Protein AF-A0A7S3BHD5-F1 (afdb_monomer_lite)

Structure (mmCIF, N/CA/C/O backbone):
data_AF-A0A7S3BHD5-F1
#
_entry.id   AF-A0A7S3BHD5-F1
#
loop_
_atom_site.group_PDB
_atom_site.id
_atom_site.type_symbol
_atom_site.label_atom_id
_atom_site.label_alt_id
_atom_site.label_comp_id
_atom_site.label_asym_id
_atom_site.label_entity_id
_atom_site.label_seq_id
_atom_site.pdbx_PDB_ins_code
_atom_site.Cartn_x
_atom_site.Cartn_y
_atom_site.Cartn_z
_atom_site.occupancy
_atom_site.B_iso_or_equiv
_atom_site.auth_seq_id
_atom_site.auth_comp_id
_atom_site.auth_asym_id
_atom_site.auth_atom_id
_atom_site.pdbx_PDB_model_num
ATOM 1 N N . ARG A 1 1 ? -18.857 24.790 -6.710 1.00 79.12 1 ARG A N 1
ATOM 2 C CA . ARG A 1 1 ? -18.154 23.684 -7.417 1.00 79.12 1 ARG A CA 1
ATOM 3 C C . ARG A 1 1 ? -16.710 23.656 -6.916 1.00 79.12 1 ARG A C 1
ATOM 5 O O . ARG A 1 1 ? -16.113 24.720 -6.901 1.00 79.12 1 ARG A O 1
ATOM 12 N N . ARG A 1 2 ? -16.168 22.514 -6.456 1.00 93.00 2 ARG A N 1
ATOM 13 C CA . ARG A 1 2 ? -14.829 22.477 -5.817 1.00 93.00 2 ARG A CA 1
ATOM 14 C C . ARG A 1 2 ? -13.675 22.714 -6.802 1.00 93.00 2 ARG A C 1
ATOM 16 O O . ARG A 1 2 ? -12.710 23.367 -6.435 1.00 93.00 2 ARG A O 1
ATOM 23 N N . THR A 1 3 ? -13.780 22.216 -8.036 1.00 95.19 3 THR A N 1
ATOM 24 C CA . THR A 1 3 ? -12.785 22.429 -9.103 1.00 95.19 3 THR A CA 1
ATOM 25 C C . THR A 1 3 ? -13.460 22.759 -10.437 1.00 95.19 3 THR A C 1
ATOM 27 O O . THR A 1 3 ? -14.582 22.323 -10.710 1.00 95.19 3 THR A O 1
ATOM 30 N N . SER A 1 4 ? -12.790 23.551 -11.279 1.00 93.44 4 SER A N 1
ATOM 31 C CA . SER A 1 4 ? -13.289 23.989 -12.595 1.00 93.44 4 SER A CA 1
ATOM 32 C C . SER A 1 4 ? -13.300 22.867 -13.640 1.00 93.44 4 SER A C 1
ATOM 34 O O . SER A 1 4 ? -14.175 22.831 -14.503 1.00 93.44 4 SER A O 1
ATOM 36 N N . ASN A 1 5 ? -12.384 21.905 -13.521 1.00 93.31 5 ASN A N 1
ATOM 37 C CA . ASN A 1 5 ? -12.268 20.740 -14.403 1.00 93.31 5 ASN A CA 1
ATOM 38 C C . ASN A 1 5 ? -13.113 19.533 -13.949 1.00 93.31 5 ASN A C 1
ATOM 40 O O . ASN A 1 5 ? -13.028 18.470 -14.556 1.00 93.31 5 ASN A O 1
ATOM 44 N N . GLY A 1 6 ? -13.883 19.663 -12.862 1.00 93.75 6 GLY A N 1
ATOM 45 C CA . GLY A 1 6 ? -14.679 18.568 -12.300 1.00 93.75 6 GLY A CA 1
ATOM 46 C C . GLY A 1 6 ? -13.859 17.429 -11.683 1.00 93.75 6 GLY A C 1
ATOM 47 O O . GLY A 1 6 ? -14.439 16.435 -11.256 1.00 93.75 6 GLY A O 1
ATOM 48 N N . LYS A 1 7 ? -12.528 17.556 -11.599 1.00 91.81 7 LYS A N 1
ATOM 49 C CA . LYS A 1 7 ? -11.665 16.563 -10.954 1.00 91.81 7 LYS A CA 1
ATOM 50 C C . LYS A 1 7 ? -11.615 16.855 -9.459 1.00 91.81 7 LYS A C 1
ATOM 52 O O . LYS A 1 7 ? -11.057 17.870 -9.049 1.00 91.81 7 LYS A O 1
ATOM 57 N N . GLY A 1 8 ? -12.250 16.003 -8.661 1.00 95.00 8 GLY A N 1
ATOM 58 C CA . GLY A 1 8 ? -12.160 16.037 -7.203 1.00 95.00 8 GLY A CA 1
ATOM 59 C C . GLY A 1 8 ? -10.895 15.330 -6.712 1.00 95.00 8 GLY A C 1
ATOM 60 O O . GLY A 1 8 ? -9.778 15.689 -7.076 1.00 95.00 8 GLY A O 1
ATOM 61 N N . VAL A 1 9 ? -11.082 14.295 -5.898 1.00 95.31 9 VAL A N 1
ATOM 62 C CA . VAL A 1 9 ? -10.004 13.413 -5.437 1.00 95.31 9 VAL A CA 1
ATOM 63 C C . VAL A 1 9 ? -9.537 12.539 -6.604 1.00 95.31 9 VAL A C 1
ATOM 65 O O . VAL A 1 9 ? -10.324 11.769 -7.151 1.00 95.31 9 VAL A O 1
ATOM 68 N N . THR A 1 10 ? -8.270 12.668 -7.002 1.00 94.62 10 THR A N 1
ATOM 69 C CA . THR A 1 10 ? -7.704 11.964 -8.174 1.00 94.62 10 THR A CA 1
ATOM 70 C C . THR A 1 10 ? -6.639 10.931 -7.826 1.00 94.62 10 THR A C 1
ATOM 72 O O . THR A 1 10 ? -6.273 10.136 -8.684 1.00 94.62 10 THR A O 1
ATOM 75 N N . ILE A 1 11 ? -6.134 10.934 -6.592 1.00 95.06 11 ILE A N 1
ATOM 76 C CA . ILE A 1 11 ? -5.129 9.972 -6.139 1.00 95.06 11 ILE A CA 1
ATOM 77 C C . ILE A 1 11 ? -5.857 8.687 -5.712 1.00 95.06 11 ILE A C 1
ATOM 79 O O . ILE A 1 11 ? -6.710 8.770 -4.821 1.00 95.06 11 ILE A O 1
ATOM 83 N N . PRO A 1 12 ? -5.545 7.518 -6.304 1.00 96.88 12 PRO A N 1
ATOM 84 C CA . PRO A 1 12 ? -6.240 6.266 -6.009 1.00 96.88 12 PRO A CA 1
ATOM 85 C C . PRO A 1 12 ? -6.280 5.903 -4.525 1.00 96.88 12 PRO A C 1
ATOM 87 O O . PRO A 1 12 ? -7.338 5.539 -4.011 1.00 96.88 12 PRO A O 1
ATOM 90 N N . SER A 1 13 ? -5.174 6.072 -3.797 1.00 97.00 13 SER A N 1
ATOM 91 C CA . SER A 1 13 ? -5.177 5.836 -2.352 1.00 97.00 13 SER A CA 1
ATOM 92 C C . SER A 1 13 ? -6.129 6.761 -1.593 1.00 97.00 13 SER A C 1
ATOM 94 O O . SER A 1 13 ? -6.829 6.302 -0.702 1.00 97.00 13 SER A O 1
ATOM 96 N N . GLN A 1 14 ? -6.268 8.030 -1.979 1.00 96.56 14 GLN A N 1
ATOM 97 C CA . GLN A 1 14 ? -7.253 8.917 -1.343 1.00 96.56 14 GLN A CA 1
ATOM 98 C C . GLN A 1 14 ? -8.693 8.465 -1.632 1.00 96.56 14 GLN A C 1
ATOM 100 O O . GLN A 1 14 ? -9.540 8.487 -0.743 1.00 96.56 14 GLN A O 1
ATOM 105 N N . GLN A 1 15 ? -8.972 8.016 -2.861 1.00 97.06 15 GLN A N 1
ATOM 106 C CA . GLN A 1 15 ? -10.282 7.463 -3.226 1.00 97.06 15 GLN A CA 1
ATOM 107 C C . GLN A 1 15 ? -10.598 6.193 -2.425 1.00 97.06 15 GLN A C 1
ATOM 109 O O . GLN A 1 15 ? -11.724 6.029 -1.955 1.00 97.06 15 GLN A O 1
ATOM 114 N N . ARG A 1 16 ? -9.597 5.328 -2.209 1.00 97.38 16 ARG A N 1
ATOM 115 C CA . ARG A 1 16 ? -9.714 4.119 -1.383 1.00 97.38 16 ARG A CA 1
ATOM 116 C C . ARG A 1 16 ? -10.159 4.447 0.044 1.00 97.38 16 ARG A C 1
ATOM 118 O O . ARG A 1 16 ? -11.089 3.818 0.531 1.00 97.38 16 ARG A O 1
ATOM 125 N N . TYR A 1 17 ? -9.576 5.466 0.677 1.00 96.44 17 TYR A N 1
ATOM 126 C CA . TYR A 1 17 ? -9.952 5.871 2.041 1.00 96.44 17 TYR A CA 1
ATOM 127 C C . TYR A 1 17 ? -11.357 6.474 2.125 1.00 96.44 17 TYR A C 1
ATOM 129 O O . TYR A 1 17 ? -12.062 6.255 3.108 1.00 96.44 17 TYR A O 1
ATOM 137 N N . VAL A 1 18 ? -11.814 7.173 1.081 1.00 96.69 18 VAL A N 1
ATOM 138 C CA . VAL A 1 18 ? -13.230 7.569 0.985 1.00 96.69 18 VAL A CA 1
ATOM 139 C C . VAL A 1 18 ? -14.128 6.327 0.925 1.00 96.69 18 VAL A C 1
ATOM 141 O O . VAL A 1 18 ? -15.160 6.286 1.592 1.00 96.69 18 VAL A O 1
ATOM 144 N N . GLY A 1 19 ? -13.716 5.296 0.179 1.00 96.00 19 GLY A N 1
ATOM 145 C CA . GLY A 1 19 ? -14.392 3.997 0.143 1.00 96.00 19 GLY A CA 1
ATOM 146 C C . GLY A 1 19 ? -14.451 3.319 1.514 1.00 96.00 19 GLY A C 1
ATOM 147 O O . GLY A 1 19 ? -15.525 2.893 1.930 1.00 96.00 19 GLY A O 1
ATOM 148 N N . TYR A 1 20 ? -13.337 3.300 2.247 1.00 95.12 20 TYR A N 1
ATOM 149 C CA . TYR A 1 20 ? -13.264 2.780 3.616 1.00 95.12 20 TYR A CA 1
ATOM 150 C C . TYR A 1 20 ? -14.224 3.503 4.565 1.00 95.12 20 TYR A C 1
ATOM 152 O O . TYR A 1 20 ? -14.991 2.859 5.277 1.00 95.12 20 TYR A O 1
ATOM 160 N N . ALA A 1 21 ? -14.252 4.838 4.533 1.00 93.38 21 ALA A N 1
ATOM 161 C CA . ALA A 1 21 ? -15.180 5.620 5.346 1.00 93.38 21 ALA A CA 1
ATOM 162 C C . ALA A 1 21 ? -16.651 5.336 4.983 1.00 93.38 21 ALA A C 1
ATOM 164 O O . ALA A 1 21 ? -17.507 5.241 5.865 1.00 93.38 21 ALA A O 1
ATOM 165 N N . ALA A 1 22 ? -16.949 5.158 3.692 1.00 94.50 22 ALA A N 1
ATOM 166 C CA . ALA A 1 22 ? -18.287 4.807 3.226 1.00 94.50 22 ALA A CA 1
ATOM 167 C C . ALA A 1 22 ? -18.708 3.390 3.660 1.00 94.50 22 ALA A C 1
ATOM 169 O O . ALA A 1 22 ? -19.867 3.195 4.021 1.00 94.50 22 ALA A O 1
ATOM 170 N N . GLU A 1 23 ? -17.792 2.415 3.652 1.00 92.19 23 GLU A N 1
ATOM 171 C CA . GLU A 1 23 ? -18.034 1.060 4.171 1.00 92.19 23 GLU A CA 1
ATOM 172 C C . GLU A 1 23 ? -18.319 1.093 5.676 1.00 92.19 23 GLU A C 1
ATOM 174 O O . GLU A 1 23 ? -19.337 0.558 6.110 1.00 92.19 23 GLU A O 1
ATOM 179 N N . LEU A 1 24 ? -17.501 1.808 6.455 1.00 90.69 24 LEU A N 1
ATOM 180 C CA . LEU A 1 24 ? -17.720 1.975 7.897 1.00 90.69 24 LEU A CA 1
ATOM 181 C C . LEU A 1 24 ? -19.056 2.652 8.209 1.00 90.69 24 LEU A C 1
ATOM 183 O O . LEU A 1 24 ? -19.732 2.266 9.149 1.00 90.69 24 LEU A O 1
ATOM 187 N N . SER A 1 25 ? -19.483 3.614 7.392 1.00 91.19 25 SER A N 1
ATOM 188 C CA . SER A 1 25 ? -20.773 4.293 7.587 1.00 91.19 25 SER A CA 1
ATOM 189 C C . SER A 1 25 ? -21.983 3.379 7.349 1.00 91.19 25 SER A C 1
ATOM 191 O O . SER A 1 25 ? -23.084 3.689 7.798 1.00 91.19 25 SER A O 1
ATOM 193 N N . ARG A 1 26 ? -21.809 2.271 6.615 1.00 92.38 26 ARG A N 1
ATOM 194 C CA . ARG A 1 26 ? -22.879 1.295 6.338 1.00 92.38 26 ARG A CA 1
ATOM 195 C C . ARG A 1 26 ? -22.988 0.224 7.412 1.00 92.38 26 ARG A C 1
ATOM 197 O O . ARG A 1 26 ? -24.055 -0.360 7.579 1.00 92.38 26 ARG A O 1
ATOM 204 N N . VAL A 1 27 ? -21.889 -0.063 8.095 1.00 89.81 27 VAL A N 1
ATOM 205 C CA . VAL A 1 27 ? -21.816 -1.112 9.102 1.00 89.81 27 VAL A CA 1
ATOM 206 C C . VAL A 1 27 ? -21.947 -0.441 10.467 1.00 89.81 27 VAL A C 1
ATOM 208 O O . VAL A 1 27 ? -21.060 0.286 10.885 1.00 89.81 27 VAL A O 1
ATOM 211 N N . ALA A 1 28 ? -23.033 -0.701 11.198 1.00 81.25 28 ALA A N 1
ATOM 212 C CA . ALA A 1 28 ? -23.246 -0.165 12.552 1.00 81.25 28 ALA A CA 1
ATOM 213 C C . ALA A 1 28 ? -22.318 -0.795 13.619 1.00 81.25 28 ALA A C 1
ATOM 215 O O . ALA A 1 28 ? -22.656 -0.847 14.800 1.00 81.25 28 ALA A O 1
ATOM 216 N N . VAL A 1 29 ? -21.169 -1.328 13.204 1.00 76.19 29 VAL A N 1
ATOM 217 C CA . VAL A 1 29 ? -20.192 -1.968 14.080 1.00 76.19 29 VAL A CA 1
ATOM 218 C C . VAL A 1 29 ? -19.134 -0.921 14.426 1.00 76.19 29 VAL A C 1
ATOM 220 O O . VAL A 1 29 ? -18.645 -0.237 13.524 1.00 76.19 29 VAL A O 1
ATOM 223 N N . PRO A 1 30 ? -18.766 -0.782 15.712 1.00 76.94 30 PRO A N 1
ATOM 224 C CA . PRO A 1 30 ? -17.659 0.069 16.122 1.00 76.94 30 PRO A CA 1
ATOM 225 C C . PRO A 1 30 ? -16.405 -0.221 15.296 1.00 76.94 30 PRO A C 1
ATOM 227 O O . PRO A 1 30 ? -16.162 -1.371 14.922 1.00 76.94 30 PRO A O 1
ATOM 230 N N . VAL A 1 31 ? -15.601 0.814 15.034 1.00 70.12 31 VAL A N 1
ATOM 231 C CA . VAL A 1 31 ? -14.312 0.666 14.345 1.00 70.12 31 VAL A CA 1
ATOM 232 C C . VAL A 1 31 ? -13.510 -0.418 15.059 1.00 70.12 31 VAL A C 1
ATOM 234 O O . VAL A 1 31 ? -13.133 -0.261 16.220 1.00 70.12 31 VAL A O 1
ATOM 237 N N . GLN A 1 32 ? -13.305 -1.545 14.378 1.00 73.62 32 GLN A N 1
ATOM 238 C CA . GLN A 1 32 ? -12.550 -2.656 14.935 1.00 73.62 32 GLN A CA 1
ATOM 239 C C . GLN A 1 32 ? -11.090 -2.241 15.096 1.00 73.62 32 GLN A C 1
ATOM 241 O O . GLN A 1 32 ? -10.539 -1.535 14.247 1.00 73.62 32 GLN A O 1
ATOM 246 N N . ILE A 1 33 ? -10.469 -2.704 16.183 1.00 84.94 33 ILE A N 1
ATOM 247 C CA . ILE A 1 33 ? -9.021 -2.603 16.365 1.00 84.94 33 ILE A CA 1
ATOM 248 C C . ILE A 1 33 ? -8.373 -3.214 15.112 1.00 84.94 33 ILE A C 1
ATOM 250 O O . ILE A 1 33 ? -8.715 -4.349 14.763 1.00 84.94 33 ILE A O 1
ATOM 254 N N . PRO A 1 34 ? -7.493 -2.484 14.402 1.00 90.06 34 PRO A N 1
ATOM 255 C CA . PRO A 1 34 ? -6.916 -2.989 13.167 1.00 90.06 34 PRO A CA 1
ATOM 256 C C . PRO A 1 34 ? -6.159 -4.302 13.434 1.00 90.06 34 PRO A C 1
ATOM 258 O O . PRO A 1 34 ? -5.323 -4.347 14.343 1.00 90.06 34 PRO A O 1
ATOM 261 N N . PRO A 1 35 ? -6.440 -5.383 12.685 1.00 92.50 35 PRO A N 1
ATOM 262 C CA . PRO A 1 35 ? -5.793 -6.663 12.913 1.00 92.50 35 PRO A CA 1
ATOM 263 C C . PRO A 1 35 ? -4.295 -6.555 12.628 1.00 92.50 35 PRO A C 1
ATOM 265 O O . PRO A 1 35 ? -3.871 -5.890 11.683 1.00 92.50 35 PRO A O 1
ATOM 268 N N . MET A 1 36 ? -3.493 -7.243 13.436 1.00 94.25 36 MET A N 1
ATOM 269 C CA . MET A 1 36 ? -2.070 -7.414 13.165 1.00 94.25 36 MET A CA 1
ATOM 270 C C . MET A 1 36 ? -1.892 -8.491 12.092 1.00 94.25 36 MET A C 1
ATOM 272 O O . MET A 1 36 ? -2.360 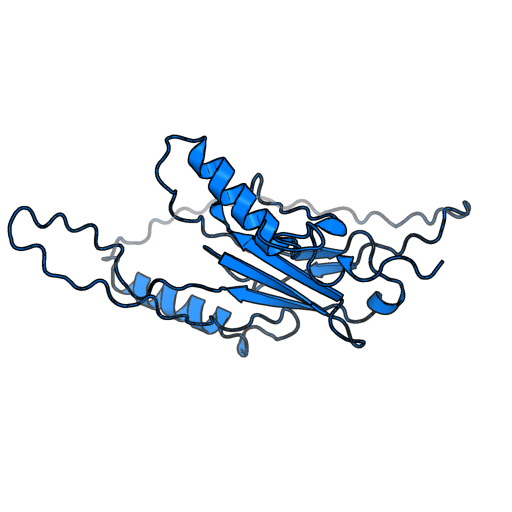-9.617 12.258 1.00 94.25 36 MET A O 1
ATOM 276 N N . LEU A 1 37 ? -1.232 -8.147 10.988 1.00 95.00 37 LEU A N 1
ATOM 277 C CA . LEU A 1 37 ? -1.017 -9.036 9.847 1.00 95.00 37 LEU A CA 1
ATOM 278 C C . LEU A 1 37 ? 0.478 -9.270 9.625 1.00 95.00 37 LEU A C 1
ATOM 280 O O . LEU A 1 37 ? 1.284 -8.363 9.805 1.00 95.00 37 LEU A O 1
ATOM 284 N N . LEU A 1 38 ? 0.846 -10.471 9.181 1.00 94.94 38 LEU A N 1
ATOM 285 C CA . LEU A 1 38 ? 2.206 -10.783 8.742 1.00 94.94 38 LEU A CA 1
ATOM 286 C C . LEU A 1 38 ? 2.304 -10.594 7.223 1.00 94.94 38 LEU A C 1
ATOM 288 O O . LEU A 1 38 ? 1.711 -11.365 6.465 1.00 94.94 38 LEU A O 1
ATOM 292 N N . LEU A 1 39 ? 3.046 -9.586 6.757 1.00 95.50 39 LEU A N 1
ATOM 293 C CA . LEU A 1 39 ? 3.244 -9.381 5.321 1.00 95.50 39 LEU A CA 1
ATOM 294 C C . LEU A 1 39 ? 4.294 -10.365 4.801 1.00 95.50 39 LEU A C 1
ATOM 296 O O . LEU A 1 39 ? 5.476 -10.222 5.096 1.00 95.50 39 LEU A O 1
ATOM 300 N N . THR A 1 40 ? 3.879 -11.342 3.997 1.00 96.06 40 THR A N 1
ATOM 301 C CA . THR A 1 40 ? 4.763 -12.424 3.527 1.00 96.06 40 THR A CA 1
ATOM 302 C C . THR A 1 40 ? 5.380 -12.175 2.153 1.00 96.06 40 THR A C 1
ATOM 304 O O . THR A 1 40 ? 6.512 -12.596 1.908 1.00 96.06 40 THR A O 1
ATOM 307 N N . ARG A 1 41 ? 4.655 -11.507 1.246 1.00 96.12 41 ARG A N 1
ATOM 308 C CA . ARG A 1 41 ? 5.116 -11.231 -0.121 1.00 96.12 41 ARG A CA 1
ATOM 309 C C . ARG A 1 41 ? 4.353 -10.101 -0.805 1.00 96.12 41 ARG A C 1
ATOM 311 O O . ARG A 1 41 ? 3.205 -9.815 -0.467 1.00 96.12 41 ARG A O 1
ATOM 318 N N . VAL A 1 42 ? 4.967 -9.545 -1.847 1.00 96.38 42 VAL A N 1
ATOM 319 C CA . VAL A 1 42 ? 4.355 -8.627 -2.817 1.00 96.38 42 VAL A CA 1
ATOM 320 C C . VAL A 1 42 ? 4.564 -9.194 -4.221 1.00 96.38 42 VAL A C 1
ATOM 322 O O . VAL A 1 42 ? 5.675 -9.581 -4.571 1.00 96.38 42 VAL A O 1
ATOM 325 N N . VAL A 1 43 ? 3.504 -9.247 -5.032 1.00 96.12 43 VAL A N 1
ATOM 326 C CA . VAL A 1 43 ? 3.548 -9.831 -6.384 1.00 96.12 43 VAL A CA 1
ATOM 327 C C . VAL A 1 43 ? 3.111 -8.801 -7.421 1.00 96.12 43 VAL A C 1
ATOM 329 O O . VAL A 1 43 ? 1.988 -8.298 -7.370 1.00 96.12 43 VAL A O 1
ATOM 332 N N . LEU A 1 44 ? 3.974 -8.528 -8.400 1.00 94.81 44 LEU A N 1
ATOM 333 C CA . LEU A 1 44 ? 3.607 -7.820 -9.623 1.00 94.81 44 LEU A CA 1
ATOM 334 C C . LEU A 1 44 ? 3.165 -8.850 -10.662 1.00 94.81 44 LEU A C 1
ATOM 336 O O . LEU A 1 44 ? 3.996 -9.526 -11.258 1.00 94.81 44 LEU A O 1
ATOM 340 N N . VAL A 1 45 ? 1.853 -8.978 -10.879 1.00 94.88 45 VAL A N 1
ATOM 341 C CA . VAL A 1 45 ? 1.288 -9.977 -11.811 1.00 94.88 45 VAL A CA 1
ATOM 342 C C . VAL A 1 45 ? 1.744 -9.739 -13.253 1.00 94.88 45 VAL A C 1
ATOM 344 O O . VAL A 1 45 ? 2.007 -10.689 -13.978 1.00 94.88 45 VAL A O 1
ATOM 347 N N . SER A 1 46 ? 1.845 -8.473 -13.655 1.00 90.31 46 SER A N 1
ATOM 348 C CA . SER A 1 46 ? 2.418 -8.056 -14.932 1.00 90.31 46 SER A CA 1
ATOM 349 C C . SER A 1 46 ? 3.365 -6.899 -14.645 1.00 90.31 46 SER A C 1
ATOM 351 O O . SER A 1 46 ? 2.939 -5.760 -14.443 1.00 90.31 46 SER A O 1
ATOM 353 N N . ALA A 1 47 ? 4.648 -7.224 -14.509 1.00 87.00 47 ALA A N 1
ATOM 354 C CA . ALA A 1 47 ? 5.691 -6.231 -14.303 1.00 87.00 47 ALA A CA 1
ATOM 355 C C . ALA A 1 47 ? 6.071 -5.604 -15.653 1.00 87.00 47 ALA A C 1
ATOM 357 O O . ALA A 1 47 ? 6.096 -6.307 -16.658 1.00 87.00 47 ALA A O 1
ATOM 358 N N . PRO A 1 48 ? 6.383 -4.307 -15.739 1.00 84.75 48 PRO A N 1
ATOM 359 C CA . PRO A 1 48 ? 6.950 -3.783 -16.975 1.00 84.75 48 PRO A CA 1
ATOM 360 C C . PRO A 1 48 ? 8.271 -4.505 -17.294 1.00 84.75 48 PRO A C 1
ATOM 362 O O . PRO A 1 48 ? 8.977 -4.928 -16.383 1.00 84.75 48 PRO A O 1
ATOM 365 N N . GLU A 1 49 ? 8.622 -4.642 -18.574 1.00 85.00 49 GLU A N 1
ATOM 366 C CA . GLU A 1 49 ? 9.824 -5.379 -19.013 1.00 85.00 49 GLU A CA 1
ATOM 367 C C . GLU A 1 49 ? 11.096 -4.894 -18.302 1.00 85.00 49 GLU A C 1
ATOM 369 O O . GLU A 1 49 ? 11.934 -5.673 -17.858 1.00 85.00 49 GLU A O 1
ATOM 374 N N . TRP A 1 50 ? 11.187 -3.584 -18.080 1.00 84.25 50 TRP A N 1
ATOM 375 C CA . TRP A 1 50 ? 12.307 -2.959 -17.390 1.00 84.25 50 TRP A CA 1
ATOM 376 C C . TRP A 1 50 ? 12.374 -3.236 -15.880 1.00 84.25 50 TRP A C 1
ATOM 378 O O . TRP A 1 50 ? 13.376 -2.877 -15.262 1.00 84.25 50 TRP A O 1
ATOM 388 N N . ALA A 1 51 ? 11.338 -3.837 -15.292 1.00 84.44 51 ALA A N 1
ATOM 389 C CA . ALA A 1 51 ? 11.260 -4.228 -13.887 1.00 84.44 51 ALA A CA 1
ATOM 390 C C . ALA A 1 51 ? 11.605 -5.709 -13.653 1.00 84.44 51 ALA A C 1
ATOM 392 O O . ALA A 1 51 ? 11.536 -6.169 -12.516 1.00 84.44 51 ALA A O 1
ATOM 393 N N . ALA A 1 52 ? 11.988 -6.460 -14.691 1.00 74.56 52 ALA A N 1
ATOM 394 C CA . ALA A 1 52 ? 12.339 -7.874 -14.553 1.00 74.56 52 ALA A CA 1
ATOM 395 C C . ALA A 1 52 ? 13.519 -8.118 -13.589 1.00 74.56 52 ALA A C 1
ATOM 397 O O . ALA A 1 52 ? 13.593 -9.174 -12.966 1.00 74.56 52 ALA A O 1
ATOM 398 N N . GLU A 1 53 ? 14.410 -7.138 -13.411 1.00 80.06 53 GLU A N 1
ATOM 399 C CA . GLU A 1 53 ? 15.615 -7.289 -12.595 1.00 80.06 53 GLU A CA 1
ATOM 400 C C . GLU A 1 53 ? 15.598 -6.391 -11.353 1.00 80.06 53 GLU A C 1
ATOM 402 O O . GLU A 1 53 ? 15.420 -5.171 -11.423 1.00 80.06 53 GLU A O 1
ATOM 407 N N . GLY A 1 54 ? 15.821 -7.009 -10.188 1.00 85.62 54 GLY A N 1
ATOM 408 C CA . GLY A 1 54 ? 16.093 -6.292 -8.942 1.00 85.62 54 GLY A CA 1
ATOM 409 C C . GLY A 1 54 ? 14.918 -5.476 -8.404 1.00 85.62 54 GLY A C 1
ATOM 410 O O . GLY A 1 54 ? 15.138 -4.438 -7.773 1.00 85.62 54 GLY A O 1
ATOM 411 N N . CYS A 1 55 ? 13.680 -5.913 -8.663 1.00 91.31 55 CYS A N 1
ATOM 412 C CA . CYS A 1 55 ? 12.514 -5.348 -7.996 1.00 91.31 55 CYS A CA 1
ATOM 413 C C . CYS A 1 55 ? 12.613 -5.525 -6.493 1.00 91.31 55 CYS A C 1
ATOM 415 O O . CYS A 1 55 ? 13.044 -6.560 -5.986 1.00 91.31 55 CYS A O 1
ATOM 417 N N . PHE A 1 56 ? 12.196 -4.484 -5.794 1.00 92.44 56 PHE A N 1
ATOM 418 C CA . PHE A 1 56 ? 12.311 -4.416 -4.367 1.00 92.44 56 PHE A CA 1
ATOM 419 C C . PHE A 1 56 ? 11.176 -3.537 -3.817 1.00 92.44 56 PHE A C 1
ATOM 421 O O . PHE A 1 56 ? 10.844 -2.506 -4.399 1.00 92.44 56 PHE A O 1
ATOM 428 N N . PHE A 1 57 ? 10.543 -3.928 -2.712 1.00 91.94 57 PHE A N 1
ATOM 429 C CA . PHE A 1 57 ? 9.546 -3.107 -2.035 1.00 91.94 57 PHE A CA 1
ATOM 430 C C . PHE A 1 57 ? 9.996 -2.653 -0.649 1.00 91.94 57 PHE A C 1
ATOM 432 O O . PHE A 1 57 ? 10.820 -3.283 0.020 1.00 91.94 57 PHE A O 1
ATOM 439 N N . VAL A 1 58 ? 9.398 -1.541 -0.251 1.00 92.31 58 VAL A N 1
ATOM 440 C CA . VAL A 1 58 ? 9.560 -0.892 1.032 1.00 92.31 58 VAL A CA 1
ATOM 441 C C . VAL A 1 58 ? 8.199 -0.780 1.709 1.00 92.31 58 VAL A C 1
ATOM 443 O O . VAL A 1 58 ? 7.222 -0.406 1.053 1.00 92.31 58 VAL A O 1
ATOM 446 N N . VAL A 1 59 ? 8.141 -1.090 3.003 1.00 91.19 59 VAL A N 1
ATOM 447 C CA . VAL A 1 59 ? 6.936 -0.927 3.830 1.00 91.19 59 VAL A CA 1
ATOM 448 C C . VAL A 1 59 ? 7.165 0.187 4.836 1.00 91.19 59 VAL A C 1
ATOM 450 O O . VAL A 1 59 ? 8.163 0.187 5.557 1.00 91.19 59 VAL A O 1
ATOM 453 N N . GLU A 1 60 ? 6.222 1.120 4.870 1.00 90.31 60 GLU A N 1
ATOM 454 C CA . GLU A 1 60 ? 6.139 2.211 5.832 1.00 90.31 60 GLU A CA 1
ATOM 455 C C . GLU A 1 60 ? 4.799 2.068 6.561 1.00 90.31 60 GLU A C 1
ATOM 457 O O . GLU A 1 60 ? 3.738 2.191 5.947 1.00 90.31 60 GLU A O 1
ATOM 462 N N . GLU A 1 61 ? 4.833 1.779 7.859 1.00 85.38 61 GLU A N 1
ATOM 463 C CA . GLU A 1 61 ? 3.648 1.886 8.710 1.00 85.38 61 GLU A CA 1
ATOM 464 C C . GLU A 1 61 ? 3.526 3.334 9.177 1.00 85.38 61 GLU A C 1
ATOM 466 O O . GLU A 1 61 ? 4.486 3.951 9.654 1.00 85.38 61 GLU A O 1
ATOM 471 N N . VAL A 1 62 ? 2.343 3.898 8.970 1.00 77.19 62 VAL A N 1
ATOM 472 C CA . VAL A 1 62 ? 2.081 5.316 9.166 1.00 77.19 62 VAL A CA 1
ATOM 473 C C . VAL A 1 62 ? 0.908 5.428 10.114 1.00 77.19 62 VAL A C 1
ATOM 475 O O . VAL A 1 62 ? -0.205 5.663 9.675 1.00 77.19 62 VAL A O 1
ATOM 478 N N . HIS A 1 63 ? 1.179 5.191 11.394 1.00 66.50 63 HIS A N 1
ATOM 479 C CA . HIS A 1 63 ? 0.484 5.703 12.580 1.00 66.50 63 HIS A CA 1
ATOM 480 C C . HIS A 1 63 ? 0.809 4.771 13.746 1.00 66.50 63 HIS A C 1
ATOM 482 O O . HIS A 1 63 ? 0.286 3.663 13.828 1.00 66.50 63 HIS A O 1
ATOM 488 N N . ARG A 1 64 ? 1.563 5.263 14.728 1.00 54.31 64 ARG A N 1
ATOM 489 C CA . ARG A 1 64 ? 1.348 4.829 16.108 1.00 54.31 64 ARG A CA 1
ATOM 490 C C . ARG A 1 64 ? 0.506 5.903 16.768 1.00 54.31 64 ARG A C 1
ATOM 492 O O . ARG A 1 64 ? 0.908 7.060 16.826 1.00 54.31 64 ARG A O 1
ATOM 499 N N . ARG A 1 65 ? -0.654 5.523 17.300 1.00 54.25 65 ARG A N 1
ATOM 500 C CA . ARG A 1 65 ? -1.225 6.271 18.417 1.00 54.25 65 ARG A CA 1
ATOM 501 C C . ARG A 1 65 ? -0.211 6.108 19.548 1.00 54.25 65 ARG A C 1
ATOM 503 O O . ARG A 1 65 ? -0.122 5.021 20.116 1.00 54.25 65 ARG A O 1
ATOM 510 N N . ALA A 1 66 ? 0.609 7.129 19.791 1.00 48.78 66 ALA A N 1
ATOM 511 C CA . ALA A 1 66 ? 1.374 7.208 21.022 1.00 48.78 66 ALA A CA 1
ATOM 512 C C . ALA A 1 66 ? 0.339 7.267 22.150 1.00 48.78 66 ALA A C 1
ATOM 514 O O . ALA A 1 66 ? -0.342 8.268 22.327 1.00 48.78 66 ALA A O 1
ATOM 515 N N . GLU A 1 67 ? 0.147 6.116 22.787 1.00 49.53 67 GLU A N 1
ATOM 516 C CA . GLU A 1 67 ? -0.541 5.924 24.057 1.00 49.53 67 GLU A CA 1
ATOM 517 C C . GLU A 1 67 ? -2.033 6.286 24.117 1.00 49.53 67 GLU A C 1
ATOM 519 O O . GLU A 1 67 ? -2.467 7.432 24.035 1.00 49.53 67 GLU A O 1
ATOM 524 N N . SER A 1 68 ? -2.822 5.229 24.336 1.00 43.62 68 SER A N 1
ATOM 525 C CA . SER A 1 68 ? -3.948 5.115 25.281 1.00 43.62 68 SER A CA 1
ATOM 526 C C . SER A 1 68 ? -5.150 4.384 24.671 1.00 43.62 68 SER A C 1
ATOM 528 O O . SER A 1 68 ? -6.233 4.926 24.481 1.00 43.62 68 SER A O 1
ATOM 530 N N . TYR A 1 69 ? -4.995 3.069 24.484 1.00 48.19 69 TYR A N 1
ATOM 531 C CA . TYR A 1 69 ? -6.096 2.133 24.758 1.00 48.19 69 TYR A CA 1
ATOM 532 C C . TYR A 1 69 ? -6.269 1.936 26.277 1.00 48.19 69 TYR A C 1
ATOM 534 O O . TYR A 1 69 ? -6.647 0.862 26.736 1.00 48.19 69 TYR A O 1
ATOM 542 N N . ALA A 1 70 ? -6.003 2.973 27.077 1.00 47.59 70 ALA A N 1
ATOM 543 C CA . ALA A 1 70 ? -6.484 3.033 28.442 1.00 47.59 70 ALA A CA 1
ATOM 544 C C . ALA A 1 70 ? -8.001 3.245 28.362 1.00 47.59 70 ALA A C 1
ATOM 546 O O . ALA A 1 70 ? -8.512 4.352 28.510 1.00 47.59 70 ALA A O 1
ATOM 547 N N . LEU A 1 71 ? -8.728 2.163 28.079 1.00 49.62 71 LEU A N 1
ATOM 548 C CA . LEU A 1 71 ? -10.117 2.014 28.479 1.00 49.62 71 LEU A CA 1
ATOM 549 C C . LEU A 1 71 ? -10.123 1.938 30.009 1.00 49.62 71 LEU A C 1
ATOM 551 O O . LEU A 1 71 ? -10.275 0.872 30.592 1.00 49.62 71 LEU A O 1
ATOM 555 N N . GLN A 1 72 ? -9.878 3.064 30.667 1.00 48.44 72 GLN A N 1
ATOM 556 C CA . GLN A 1 72 ? -10.210 3.226 32.070 1.00 48.44 72 GLN A CA 1
ATOM 557 C C . GLN A 1 72 ? -11.476 4.080 32.087 1.00 48.44 72 GLN A C 1
ATOM 559 O O . GLN A 1 72 ? -11.400 5.274 31.792 1.00 48.44 72 GLN A O 1
ATOM 564 N N . PRO A 1 73 ? -12.655 3.490 32.350 1.00 49.69 73 PRO A N 1
ATOM 565 C CA . PRO A 1 73 ? -13.813 4.282 32.702 1.00 49.69 73 PRO A CA 1
ATOM 566 C C . PRO A 1 73 ? -13.500 4.914 34.058 1.00 49.69 73 PRO A C 1
ATOM 568 O O . PRO A 1 73 ? -13.637 4.275 35.097 1.00 49.69 73 PRO A O 1
ATOM 571 N N . THR A 1 74 ? -13.032 6.160 34.070 1.00 53.72 74 THR A N 1
ATOM 572 C CA . THR A 1 74 ? -13.108 6.966 35.285 1.00 53.72 74 THR A CA 1
ATOM 573 C C . THR A 1 74 ? -14.574 7.322 35.483 1.00 53.72 74 THR A C 1
ATOM 575 O O . THR A 1 74 ? -15.086 8.326 34.985 1.00 53.72 74 THR A O 1
ATOM 578 N N . GLU A 1 75 ? -15.283 6.435 36.182 1.00 64.88 75 GLU A N 1
ATOM 579 C CA . GLU A 1 75 ? -16.552 6.767 36.811 1.00 64.88 75 GLU A CA 1
ATOM 580 C C . GLU A 1 75 ? -16.291 7.887 37.822 1.00 64.88 75 GLU A C 1
ATOM 582 O O . GLU A 1 75 ? -15.864 7.664 38.950 1.00 64.88 75 GLU A O 1
ATOM 587 N N . GLY A 1 76 ? -16.507 9.121 37.375 1.00 70.88 76 GLY A N 1
ATOM 588 C CA . GLY A 1 76 ? -16.466 10.309 38.213 1.00 70.88 76 GLY A CA 1
ATOM 589 C C . GLY A 1 76 ? -15.211 11.156 38.025 1.00 70.88 76 GLY A C 1
ATOM 590 O O . GLY A 1 76 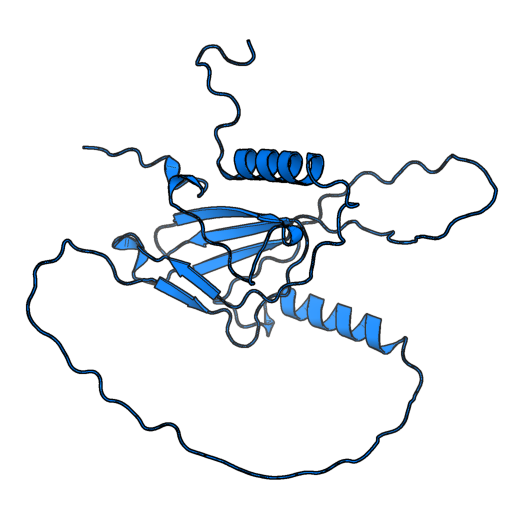? -14.115 10.784 38.427 1.00 70.88 76 GLY A O 1
ATOM 591 N N . GLY A 1 77 ? -15.407 12.367 37.502 1.00 63.81 77 GLY A N 1
ATOM 592 C CA . GLY A 1 77 ? -14.484 13.476 37.742 1.00 63.81 77 GLY A CA 1
ATOM 593 C C . GLY A 1 77 ? -13.884 14.109 36.492 1.00 63.81 77 GLY A C 1
ATOM 594 O O . GLY A 1 77 ? -12.877 13.654 35.975 1.00 63.81 77 GLY A O 1
ATOM 595 N N . GLN A 1 78 ? -14.487 15.233 36.096 1.00 55.97 78 GLN A N 1
ATOM 596 C CA . GLN A 1 78 ? -13.914 16.328 35.300 1.00 55.97 78 GLN A CA 1
ATOM 597 C C . GLN A 1 78 ? -13.386 16.008 33.887 1.00 55.97 78 GLN A C 1
ATOM 599 O O . GLN A 1 78 ? -12.232 15.658 33.654 1.00 55.97 78 GLN A O 1
ATOM 604 N N . ALA A 1 79 ? -14.242 16.309 32.907 1.00 51.56 79 ALA A N 1
ATOM 605 C CA . ALA A 1 79 ? -13.903 16.449 31.496 1.00 51.56 79 ALA A CA 1
ATOM 606 C C . ALA A 1 79 ? -12.964 17.654 31.270 1.00 51.56 79 ALA A C 1
ATOM 608 O O . ALA A 1 79 ? -13.419 18.777 31.066 1.00 51.56 79 ALA A O 1
ATOM 609 N N . GLY A 1 80 ? -11.650 17.429 31.339 1.00 57.59 80 GLY A N 1
ATOM 610 C CA . GLY A 1 80 ? -10.637 18.463 31.080 1.00 57.59 80 GLY A CA 1
ATOM 611 C C . GLY A 1 80 ? -9.365 17.971 30.384 1.00 57.59 80 GLY A C 1
ATOM 612 O O . GLY A 1 80 ? -8.420 18.740 30.232 1.00 57.59 80 GLY A O 1
ATOM 613 N N . GLY A 1 81 ? -9.310 16.706 29.957 1.00 60.56 81 GLY A N 1
ATOM 614 C CA . GLY A 1 81 ? -8.153 16.163 29.249 1.00 60.56 81 GLY A CA 1
ATOM 615 C C . GLY A 1 81 ? -8.095 16.670 27.811 1.00 60.56 81 GLY A C 1
ATOM 616 O O . GLY A 1 81 ? -8.838 16.192 26.956 1.00 60.56 81 GLY A O 1
ATOM 617 N N . SER A 1 82 ? -7.206 17.626 27.534 1.00 62.19 82 SER A N 1
ATOM 618 C CA . SER A 1 82 ? -6.803 17.961 26.166 1.00 62.19 82 SER A CA 1
ATOM 619 C C . SER A 1 82 ? -6.226 16.702 25.524 1.00 62.19 82 SER A C 1
ATOM 621 O O . SER A 1 82 ? -5.149 16.258 25.917 1.00 62.19 82 SER A O 1
ATOM 623 N N . ALA A 1 83 ? -6.941 16.109 24.564 1.00 59.34 83 ALA A N 1
ATOM 624 C CA . ALA A 1 83 ? -6.422 14.990 23.789 1.00 59.34 83 ALA A CA 1
ATOM 625 C C . ALA A 1 83 ? -5.072 15.405 23.191 1.00 59.34 83 ALA A C 1
ATOM 627 O O . ALA A 1 83 ? -4.987 16.441 22.525 1.00 59.34 83 ALA A O 1
ATOM 628 N N . ALA A 1 84 ? -4.018 14.641 23.484 1.00 58.78 84 ALA A N 1
ATOM 629 C CA . ALA A 1 84 ? -2.705 14.910 22.922 1.00 58.78 84 ALA A CA 1
ATOM 630 C C . ALA A 1 84 ? -2.826 14.982 21.386 1.00 58.78 84 ALA A C 1
ATOM 632 O O . ALA A 1 84 ? -3.552 14.172 20.794 1.00 58.78 84 ALA A O 1
ATOM 633 N N . PRO A 1 85 ? -2.183 15.965 20.731 1.00 59.09 85 PRO A N 1
ATOM 634 C CA . PRO A 1 85 ? -2.198 16.049 19.280 1.00 59.09 85 PRO A CA 1
ATOM 635 C C . PRO A 1 85 ? -1.654 14.747 18.691 1.00 59.09 85 PRO A C 1
ATOM 637 O O . PRO A 1 85 ? -0.684 14.186 19.195 1.00 59.09 85 PRO A O 1
ATOM 640 N N . LEU A 1 86 ? -2.298 14.264 17.627 1.00 51.69 86 LEU A N 1
ATOM 641 C CA . LEU A 1 86 ? -1.840 13.096 16.881 1.00 51.69 86 LEU A CA 1
ATOM 642 C C . LEU A 1 86 ? -0.432 13.382 16.348 1.00 51.69 86 LEU A C 1
ATOM 644 O O . LEU A 1 86 ? -0.266 14.166 15.410 1.00 51.69 86 LEU A O 1
ATOM 648 N N . GLU A 1 87 ? 0.579 12.778 16.964 1.00 53.84 87 GLU A N 1
ATOM 649 C CA . GLU A 1 87 ? 1.947 12.869 16.477 1.00 53.84 87 GLU A CA 1
ATOM 650 C C . GLU A 1 87 ? 2.155 11.830 15.374 1.00 53.84 87 GLU A C 1
ATOM 652 O O . GLU A 1 87 ? 1.984 10.625 15.568 1.00 53.84 87 GLU A O 1
ATOM 657 N N . TRP A 1 88 ? 2.521 12.307 14.187 1.00 53.47 88 TRP A N 1
ATOM 658 C CA . TRP A 1 88 ? 2.881 11.441 13.075 1.00 53.47 88 TRP A CA 1
ATOM 659 C C . TRP A 1 88 ? 4.265 10.852 13.326 1.00 53.47 88 TRP A C 1
ATOM 661 O O . TRP A 1 88 ? 5.275 11.508 13.083 1.00 53.47 88 TRP A O 1
ATOM 671 N N . GLN A 1 89 ? 4.314 9.603 13.779 1.00 51.84 89 GLN A N 1
ATOM 672 C CA . GLN A 1 89 ? 5.561 8.850 13.864 1.00 51.84 89 GLN A CA 1
ATOM 673 C C . GLN A 1 89 ? 5.675 7.905 12.667 1.00 51.84 89 GLN A C 1
ATOM 675 O O . GLN A 1 89 ? 4.827 7.036 12.456 1.00 51.84 89 GLN A O 1
ATOM 680 N N . SER A 1 90 ? 6.724 8.087 11.864 1.00 53.81 90 SER A N 1
ATOM 681 C CA . SER A 1 90 ? 7.092 7.137 10.816 1.00 53.81 90 SER A CA 1
ATOM 682 C C . SER A 1 90 ? 7.796 5.946 11.454 1.00 53.81 90 SER A C 1
ATOM 684 O O . SER A 1 90 ? 8.860 6.113 12.058 1.00 53.81 90 SER A O 1
ATOM 686 N N . LEU A 1 91 ? 7.224 4.753 11.311 1.00 60.53 91 LEU A N 1
ATOM 687 C CA . LEU A 1 91 ? 7.886 3.535 11.755 1.00 60.53 91 LEU A CA 1
ATOM 688 C C . LEU A 1 91 ? 9.057 3.173 10.836 1.00 60.53 91 LEU A C 1
ATOM 690 O O . LEU A 1 91 ? 9.186 3.703 9.725 1.00 60.53 91 LEU A O 1
ATOM 694 N N . PRO A 1 92 ? 9.950 2.290 11.303 1.00 64.88 92 PRO A N 1
ATOM 695 C CA . PRO A 1 92 ? 11.136 1.978 10.555 1.00 64.88 92 PRO A CA 1
ATOM 696 C C . PRO A 1 92 ? 10.810 1.305 9.231 1.00 64.88 92 PRO A C 1
ATOM 698 O O . PRO A 1 92 ? 10.023 0.367 9.142 1.00 64.88 92 PRO A O 1
ATOM 701 N N . VAL A 1 93 ? 11.481 1.803 8.206 1.00 78.00 93 VAL A N 1
ATOM 702 C CA . VAL A 1 93 ? 11.329 1.392 6.820 1.00 78.00 93 VAL A CA 1
ATOM 703 C C . VAL A 1 93 ? 11.835 -0.044 6.651 1.00 78.00 93 VAL A C 1
ATOM 705 O O . VAL A 1 93 ? 13.033 -0.305 6.800 1.00 78.00 93 VAL A O 1
ATOM 708 N N . TYR A 1 94 ? 10.942 -0.982 6.328 1.00 78.81 94 TYR A N 1
ATOM 709 C CA . TYR A 1 94 ? 11.334 -2.353 5.990 1.00 78.81 94 TYR A CA 1
ATOM 710 C C . TYR A 1 94 ? 11.775 -2.423 4.525 1.00 78.81 94 TYR A C 1
ATOM 712 O O . TYR A 1 94 ? 10.989 -2.095 3.642 1.00 78.81 94 TYR A O 1
ATOM 720 N N . ASP A 1 95 ? 13.008 -2.872 4.265 1.00 83.31 95 ASP A N 1
ATOM 721 C CA . ASP A 1 95 ? 13.533 -3.206 2.930 1.00 83.31 95 ASP A CA 1
ATOM 722 C C . ASP A 1 95 ? 13.806 -4.716 2.898 1.00 83.31 95 ASP A C 1
ATOM 724 O O . ASP A 1 95 ? 14.749 -5.177 3.538 1.00 83.31 95 ASP A O 1
ATOM 728 N N . HIS A 1 96 ? 12.998 -5.488 2.165 1.00 77.19 96 HIS A N 1
ATOM 729 C CA . HIS A 1 96 ? 13.113 -6.960 2.078 1.00 77.19 96 HIS A CA 1
ATOM 730 C C . HIS A 1 96 ? 14.465 -7.460 1.534 1.00 77.19 96 HIS A C 1
ATOM 732 O O . HIS A 1 96 ? 14.739 -8.654 1.622 1.00 77.19 96 HIS A O 1
ATOM 738 N N . ARG A 1 97 ? 15.326 -6.591 0.980 1.00 78.06 97 ARG A N 1
ATOM 739 C CA . ARG A 1 97 ? 16.697 -6.977 0.589 1.00 78.06 97 ARG A CA 1
ATOM 740 C C . ARG A 1 97 ? 17.680 -6.929 1.749 1.00 78.06 97 ARG A C 1
ATOM 742 O O . ARG A 1 97 ? 18.743 -7.542 1.675 1.00 78.06 97 ARG A O 1
ATOM 749 N N . LYS A 1 98 ? 17.387 -6.144 2.787 1.00 77.62 98 LYS A N 1
ATOM 750 C CA . LYS A 1 98 ? 18.298 -5.972 3.913 1.00 77.62 98 LYS A CA 1
ATOM 751 C C . LYS A 1 98 ? 18.123 -7.138 4.887 1.00 77.62 98 LYS A C 1
ATOM 753 O O . LYS A 1 98 ? 16.998 -7.412 5.304 1.00 77.62 98 LYS A O 1
ATOM 758 N N . PRO A 1 99 ? 19.213 -7.810 5.300 1.00 66.31 99 PRO A N 1
ATOM 759 C CA . PRO A 1 99 ? 19.126 -8.808 6.352 1.00 66.31 99 PRO A CA 1
ATOM 760 C C . PRO A 1 99 ? 18.610 -8.146 7.633 1.00 66.31 99 PRO A C 1
ATOM 762 O O . PRO A 1 99 ? 18.957 -7.000 7.953 1.00 66.31 99 PRO A O 1
ATOM 765 N N . ALA A 1 100 ? 17.774 -8.873 8.372 1.00 57.00 100 ALA A N 1
ATOM 766 C CA . ALA A 1 100 ? 17.007 -8.317 9.481 1.00 57.00 100 ALA A CA 1
ATOM 767 C C . ALA A 1 100 ? 17.845 -7.726 10.613 1.00 57.00 100 ALA A C 1
ATOM 769 O O . ALA A 1 100 ? 17.345 -6.867 11.330 1.00 57.00 100 ALA A O 1
ATOM 770 N N . SER A 1 101 ? 19.125 -8.093 10.727 1.00 51.16 101 SER A N 1
ATOM 771 C CA . SER A 1 101 ? 20.068 -7.466 11.662 1.00 51.16 101 SER A CA 1
ATOM 772 C C . SER A 1 101 ? 20.213 -5.950 11.469 1.00 51.16 101 SER A C 1
ATOM 774 O O . SER A 1 101 ? 20.657 -5.270 12.389 1.00 51.16 101 SER A O 1
ATOM 776 N N . SER A 1 102 ? 19.813 -5.418 10.310 1.00 53.44 102 SER A N 1
ATOM 777 C CA . SER A 1 102 ? 19.831 -3.984 9.988 1.00 53.44 102 SER A CA 1
ATOM 778 C C . SER A 1 102 ? 18.443 -3.345 9.850 1.00 53.44 102 SER A C 1
ATOM 780 O O . SER A 1 102 ? 18.346 -2.132 9.666 1.00 53.44 102 SER A O 1
ATOM 782 N N . SER A 1 103 ? 17.365 -4.137 9.917 1.00 54.66 103 SER A N 1
ATOM 783 C CA . SER A 1 103 ? 15.996 -3.632 9.778 1.00 54.66 103 SER A CA 1
ATOM 784 C C . SER A 1 103 ? 15.415 -3.335 11.154 1.00 54.66 103 SER A C 1
ATOM 786 O O . SER A 1 103 ? 15.429 -4.188 12.042 1.00 54.66 103 SER A O 1
ATOM 788 N N . ALA A 1 104 ? 14.859 -2.148 11.348 1.00 55.34 104 ALA A N 1
ATOM 789 C CA . ALA A 1 104 ? 14.306 -1.778 12.644 1.00 55.34 104 ALA A CA 1
ATOM 790 C C . ALA A 1 104 ? 12.962 -2.476 12.972 1.00 55.34 104 ALA A C 1
ATOM 792 O O . ALA A 1 104 ? 12.512 -2.441 14.112 1.00 55.34 104 ALA A O 1
ATOM 793 N N . SER A 1 105 ? 12.414 -3.281 12.050 1.00 49.91 105 SER A N 1
ATOM 794 C CA . SER A 1 105 ? 11.416 -4.321 12.357 1.00 49.91 105 SER A CA 1
ATOM 795 C C . SER A 1 105 ? 11.960 -5.406 13.303 1.00 49.91 105 SER A C 1
ATOM 797 O O . SER A 1 105 ? 11.233 -5.890 14.167 1.00 49.91 105 SER A O 1
ATOM 799 N N . ALA A 1 106 ? 13.249 -5.760 13.203 1.00 53.53 106 ALA A N 1
ATOM 800 C CA . ALA A 1 106 ? 13.890 -6.681 14.146 1.00 53.53 106 ALA A CA 1
ATOM 801 C C . ALA A 1 106 ? 14.119 -6.040 15.523 1.00 53.53 106 ALA A C 1
ATOM 803 O O . ALA A 1 106 ? 14.141 -6.750 16.525 1.00 53.53 106 ALA A O 1
ATOM 804 N N . GLN A 1 107 ? 14.267 -4.712 15.579 1.00 56.59 107 GLN A N 1
ATOM 805 C CA . GLN A 1 107 ? 14.313 -3.969 16.840 1.00 56.59 107 GLN A CA 1
ATOM 806 C C . GLN A 1 107 ? 12.924 -3.927 17.490 1.00 56.59 107 GLN A C 1
ATOM 808 O O . GLN A 1 107 ? 12.811 -4.263 18.660 1.00 56.59 107 GLN A O 1
ATOM 813 N N . LEU A 1 108 ? 11.860 -3.661 16.723 1.00 56.00 108 LEU A N 1
ATOM 814 C CA . LEU A 1 108 ? 10.478 -3.670 17.226 1.00 56.00 108 LEU A CA 1
ATOM 815 C C . LEU A 1 108 ? 10.021 -5.041 17.738 1.00 56.00 108 LEU A C 1
ATOM 817 O O . LEU A 1 108 ? 9.369 -5.108 18.774 1.00 56.00 108 LEU A O 1
ATOM 821 N N . LEU A 1 109 ? 10.382 -6.136 17.058 1.00 53.62 109 LEU A N 1
ATOM 822 C CA . LEU A 1 109 ? 10.104 -7.494 17.547 1.00 53.62 109 LEU A CA 1
ATOM 823 C C . LEU A 1 109 ? 10.838 -7.808 18.858 1.00 53.62 109 LEU A C 1
ATOM 825 O O . LEU A 1 109 ? 10.319 -8.578 19.662 1.00 53.62 109 LEU A O 1
ATOM 829 N N . ARG A 1 110 ? 12.025 -7.227 19.090 1.00 53.78 110 ARG A N 1
ATOM 830 C CA . ARG A 1 110 ? 12.706 -7.337 20.390 1.00 53.78 110 ARG A CA 1
ATOM 831 C C . ARG A 1 110 ? 11.969 -6.535 21.453 1.00 53.78 110 ARG A C 1
ATOM 833 O O . ARG A 1 110 ? 11.637 -7.114 22.476 1.00 53.78 110 ARG A O 1
ATOM 840 N N . THR A 1 111 ? 11.610 -5.284 21.168 1.00 53.97 111 THR A N 1
ATOM 841 C CA . THR A 1 111 ? 10.886 -4.426 22.118 1.00 53.97 111 THR A CA 1
ATOM 842 C C . THR A 1 111 ? 9.522 -5.009 22.498 1.00 53.97 111 THR A C 1
ATOM 844 O O . THR A 1 111 ? 9.216 -5.117 23.676 1.00 53.97 111 THR A O 1
ATOM 847 N N . ALA A 1 112 ? 8.738 -5.496 21.530 1.00 49.66 112 ALA A N 1
ATOM 848 C CA . ALA A 1 112 ? 7.444 -6.126 21.807 1.00 49.66 112 ALA A CA 1
ATOM 849 C C . ALA A 1 112 ? 7.575 -7.433 22.613 1.00 49.66 112 ALA A C 1
ATOM 851 O O . ALA A 1 112 ? 6.691 -7.776 23.395 1.00 49.66 112 ALA A O 1
ATOM 852 N N . ARG A 1 113 ? 8.678 -8.172 22.432 1.00 48.41 113 ARG A N 1
ATOM 853 C CA . ARG A 1 113 ? 8.959 -9.393 23.198 1.00 48.41 113 ARG A CA 1
ATOM 854 C C . ARG A 1 113 ? 9.436 -9.075 24.616 1.00 48.41 113 ARG A C 1
ATOM 856 O O . ARG A 1 113 ? 9.024 -9.766 25.541 1.00 48.41 113 ARG A O 1
ATOM 863 N N . GLU A 1 114 ? 10.253 -8.041 24.784 1.00 51.81 114 GLU A N 1
ATOM 864 C CA . GLU A 1 114 ? 10.730 -7.557 26.086 1.00 51.81 114 GLU A CA 1
ATOM 865 C C . GLU A 1 114 ? 9.573 -6.993 26.926 1.00 51.81 114 GLU A C 1
ATOM 867 O O . GLU A 1 114 ? 9.420 -7.390 28.076 1.00 51.81 114 GLU A O 1
ATOM 872 N N . GLU A 1 115 ? 8.665 -6.210 26.334 1.00 51.81 115 GLU A N 1
ATOM 873 C CA . GLU A 1 115 ? 7.462 -5.699 27.019 1.00 51.81 115 GLU A CA 1
ATOM 874 C C . GLU A 1 115 ? 6.488 -6.817 27.443 1.00 51.81 115 GLU A C 1
ATOM 876 O O . GLU A 1 115 ? 5.769 -6.680 28.431 1.00 51.81 115 GLU A O 1
ATOM 881 N N . SER A 1 116 ? 6.474 -7.950 26.731 1.00 50.91 116 SER A N 1
ATOM 882 C CA . SER A 1 116 ? 5.648 -9.111 27.095 1.00 50.91 116 SER A CA 1
ATOM 883 C C . SER A 1 116 ? 6.270 -10.013 28.170 1.00 50.91 116 SER A C 1
ATOM 885 O O . SER A 1 116 ? 5.544 -10.748 28.842 1.00 50.91 116 SER A O 1
ATOM 887 N N . ALA A 1 117 ? 7.596 -9.971 28.340 1.00 49.88 117 ALA A N 1
ATOM 888 C CA . ALA A 1 117 ? 8.315 -10.850 29.262 1.00 49.88 117 ALA A CA 1
ATOM 889 C C . ALA A 1 117 ? 8.152 -10.435 30.736 1.00 49.88 117 ALA A C 1
ATOM 891 O O . ALA A 1 117 ? 8.211 -11.297 31.608 1.00 49.88 117 ALA A O 1
ATOM 892 N N . ASP A 1 118 ? 7.856 -9.161 31.009 1.00 49.53 118 ASP A N 1
ATOM 893 C CA . ASP A 1 118 ? 7.676 -8.638 32.373 1.00 49.53 118 ASP A CA 1
ATOM 894 C C . ASP A 1 118 ? 6.246 -8.802 32.937 1.00 49.53 118 ASP A C 1
ATOM 896 O O . ASP A 1 118 ? 5.973 -8.387 34.061 1.00 49.53 118 ASP A O 1
ATOM 900 N N . SER A 1 119 ? 5.309 -9.415 32.198 1.00 46.97 119 SER A N 1
ATOM 901 C CA . SER A 1 119 ? 3.897 -9.548 32.625 1.00 46.97 119 SER A CA 1
ATOM 902 C C . SER A 1 119 ? 3.370 -10.977 32.781 1.00 46.97 119 SER A C 1
ATOM 904 O O . SER A 1 119 ? 2.187 -11.153 33.069 1.00 46.97 119 SER A O 1
ATOM 906 N N . PHE A 1 120 ? 4.205 -12.010 32.653 1.00 42.97 120 PHE A N 1
ATOM 907 C CA . PHE A 1 120 ? 3.770 -13.394 32.873 1.00 42.97 120 PHE A CA 1
ATOM 908 C C . PHE A 1 120 ? 4.533 -14.044 34.027 1.00 42.97 120 PHE A C 1
ATOM 910 O O . PHE A 1 120 ? 5.682 -14.452 33.889 1.00 42.97 120 PHE A O 1
ATOM 917 N N . GLY A 1 121 ? 3.857 -14.148 35.175 1.00 44.12 121 GLY A N 1
ATOM 918 C CA . GLY A 1 121 ? 4.302 -14.972 36.293 1.00 44.12 121 GLY A CA 1
ATOM 919 C C . GLY A 1 121 ? 4.460 -16.438 35.883 1.00 44.12 121 GLY A C 1
ATOM 920 O O . GLY A 1 121 ? 3.678 -16.962 35.086 1.00 44.12 121 GLY A O 1
ATOM 921 N N . GLU A 1 122 ? 5.493 -17.071 36.442 1.00 45.41 122 GLU A N 1
ATOM 922 C CA . GLU A 1 122 ? 5.845 -18.484 36.289 1.00 45.41 122 GLU A CA 1
ATOM 923 C C . GLU A 1 122 ? 4.624 -19.414 36.342 1.00 45.41 122 GLU A C 1
ATOM 925 O O . GLU A 1 122 ? 4.030 -19.640 37.397 1.00 45.41 122 GLU A O 1
ATOM 930 N N . LEU A 1 123 ? 4.313 -20.048 35.213 1.00 44.12 123 LEU A N 1
ATOM 931 C CA . LEU A 1 123 ? 3.631 -21.337 35.194 1.00 44.12 123 LEU A CA 1
ATOM 932 C C . LEU A 1 123 ? 4.569 -22.342 34.527 1.00 44.12 123 LEU A C 1
ATOM 934 O O . LEU A 1 123 ? 5.020 -22.147 33.399 1.00 44.12 123 LEU A O 1
ATOM 938 N N . GLY A 1 124 ? 4.919 -23.373 35.297 1.00 44.72 124 GLY A N 1
ATOM 939 C CA . GLY A 1 124 ? 5.979 -24.329 34.995 1.00 44.72 124 GLY A CA 1
ATOM 940 C C . GLY A 1 124 ? 5.742 -25.207 33.755 1.00 44.72 124 GLY A C 1
ATOM 941 O O . GLY A 1 124 ? 4.636 -25.276 33.215 1.00 44.72 124 GLY A O 1
ATOM 942 N N . PRO A 1 125 ? 6.794 -25.906 33.295 1.00 40.53 125 PRO A N 1
ATOM 943 C CA . PRO A 1 125 ? 6.784 -26.626 32.029 1.00 40.53 125 PRO A CA 1
ATOM 944 C C . PRO A 1 125 ? 6.000 -27.943 32.110 1.00 40.53 125 PRO A C 1
ATOM 946 O O . PRO A 1 125 ? 6.374 -28.868 32.831 1.00 40.53 125 PRO A O 1
ATOM 949 N N . SER A 1 126 ? 4.951 -28.057 31.293 1.00 35.62 126 SER A N 1
ATOM 950 C CA . SER A 1 126 ? 4.292 -29.330 30.988 1.00 35.62 126 SER A CA 1
ATOM 951 C C . SER A 1 126 ? 5.018 -30.016 29.833 1.00 35.62 126 SER A C 1
ATOM 953 O O . SER A 1 126 ? 5.075 -29.501 28.717 1.00 35.62 126 SER A O 1
ATOM 955 N N . THR A 1 127 ? 5.571 -31.196 30.102 1.00 41.16 127 THR A N 1
ATOM 956 C CA . THR A 1 127 ? 6.192 -32.070 29.106 1.00 41.16 127 THR A CA 1
ATOM 957 C C . THR A 1 127 ? 5.118 -32.884 28.385 1.00 41.16 127 THR A C 1
ATOM 959 O O . THR A 1 127 ? 4.393 -33.660 28.999 1.00 41.16 127 THR A O 1
ATOM 962 N N . ALA A 1 128 ? 5.028 -32.738 27.064 1.00 34.28 128 ALA A N 1
ATOM 963 C CA . ALA A 1 128 ? 4.328 -33.691 26.209 1.00 34.28 128 ALA A CA 1
ATOM 964 C C . ALA A 1 128 ? 5.134 -33.887 24.922 1.00 34.28 128 ALA A C 1
ATOM 966 O O . ALA A 1 128 ? 5.242 -33.001 24.079 1.00 34.28 128 ALA A O 1
ATOM 967 N N . SER A 1 129 ? 5.742 -35.067 24.837 1.00 39.12 129 SER A N 1
ATOM 968 C CA . SER A 1 129 ? 6.447 -35.602 23.680 1.00 39.12 129 SER A CA 1
ATOM 969 C C . SER A 1 129 ? 5.464 -36.427 22.853 1.00 39.12 129 SER A C 1
ATOM 971 O O . SER A 1 129 ? 4.786 -37.292 23.408 1.00 39.12 129 SER A O 1
ATOM 973 N N . ALA A 1 130 ? 5.398 -36.196 21.542 1.00 36.94 130 ALA A N 1
ATOM 974 C CA . ALA A 1 130 ? 4.841 -37.153 20.592 1.00 36.94 130 ALA A CA 1
ATOM 975 C C . ALA A 1 130 ? 5.513 -36.984 19.224 1.00 36.94 130 ALA A C 1
ATOM 977 O O . ALA A 1 130 ? 5.620 -35.884 18.687 1.00 36.94 130 ALA A O 1
ATOM 978 N N . ALA A 1 131 ? 6.004 -38.111 18.719 1.00 37.31 131 ALA A N 1
ATOM 979 C CA . ALA A 1 131 ? 6.737 -38.290 17.478 1.00 37.31 131 ALA A CA 1
ATOM 980 C C . ALA A 1 131 ? 5.809 -38.583 16.280 1.00 37.31 131 ALA A C 1
ATOM 982 O O . ALA A 1 131 ? 4.607 -38.767 16.456 1.00 37.31 131 ALA A O 1
ATOM 983 N N . LEU A 1 132 ? 6.454 -38.791 15.118 1.00 35.81 132 LEU A N 1
ATOM 984 C CA . LEU A 1 132 ? 5.962 -39.322 13.828 1.00 35.81 132 LEU A CA 1
ATOM 985 C C . LEU A 1 132 ? 5.411 -38.239 12.880 1.00 35.81 132 LEU A C 1
ATOM 987 O O . LEU A 1 132 ? 4.616 -37.407 13.282 1.00 35.81 132 LEU A O 1
ATOM 991 N N . GLY A 1 133 ? 5.759 -38.170 11.597 1.00 33.09 133 GLY A N 1
ATOM 992 C CA . GLY A 1 133 ? 6.601 -38.995 10.734 1.00 33.09 133 GLY A CA 1
ATOM 993 C C . GLY A 1 133 ? 6.749 -38.275 9.383 1.00 33.09 133 GLY A C 1
ATOM 994 O O . GLY A 1 133 ? 5.903 -37.462 9.014 1.00 33.09 133 GLY A O 1
ATOM 995 N N . GLY A 1 134 ? 7.863 -38.514 8.694 1.00 40.50 134 GLY A N 1
ATOM 996 C CA . GLY A 1 134 ? 8.195 -37.867 7.427 1.00 40.50 134 GLY A CA 1
ATOM 997 C C . GLY A 1 134 ? 7.508 -38.496 6.217 1.00 40.50 134 GLY A C 1
ATOM 998 O O . GLY A 1 134 ? 7.286 -39.704 6.175 1.00 40.50 134 GLY A O 1
ATOM 999 N N . THR A 1 135 ? 7.260 -37.664 5.207 1.00 41.06 135 THR A N 1
ATOM 1000 C CA . THR A 1 135 ? 7.109 -38.076 3.806 1.00 41.06 135 THR A CA 1
ATOM 1001 C C . THR A 1 135 ? 7.737 -37.011 2.909 1.00 41.06 135 THR A C 1
ATOM 1003 O O . THR A 1 135 ? 7.371 -35.838 2.992 1.00 41.06 135 THR A O 1
ATOM 1006 N N . ASP A 1 136 ? 8.686 -37.442 2.080 1.00 42.25 136 ASP A N 1
ATOM 1007 C CA . ASP A 1 136 ? 9.423 -36.644 1.098 1.00 42.25 136 ASP A CA 1
ATOM 1008 C C . ASP A 1 136 ? 8.518 -36.040 0.008 1.00 42.25 136 ASP A C 1
ATOM 1010 O O . ASP 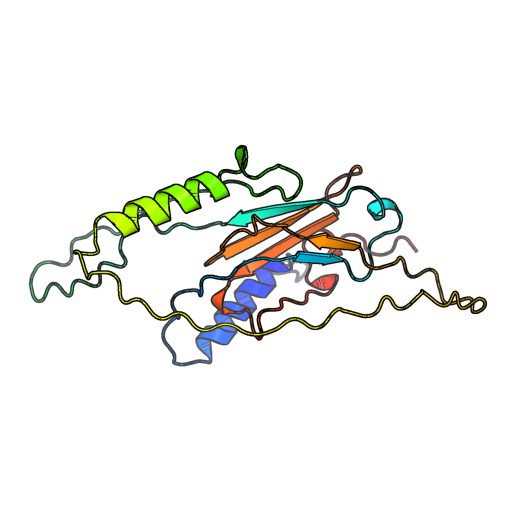A 1 136 ? 7.656 -36.741 -0.535 1.00 42.25 136 ASP A O 1
ATOM 1014 N N . PRO A 1 137 ? 8.739 -34.782 -0.414 1.00 45.50 137 PRO A N 1
ATOM 1015 C CA . PRO A 1 137 ? 8.148 -34.268 -1.638 1.00 45.50 137 PRO A CA 1
ATOM 1016 C C . PRO A 1 137 ? 8.957 -34.713 -2.865 1.00 45.50 137 PRO A C 1
ATOM 1018 O O . PRO A 1 137 ? 10.129 -34.386 -3.041 1.00 45.50 137 PRO A O 1
ATOM 1021 N N . THR A 1 138 ? 8.277 -35.446 -3.744 1.00 36.34 138 THR A N 1
ATOM 1022 C CA . THR A 1 138 ? 8.749 -35.857 -5.069 1.00 36.34 138 THR A CA 1
ATOM 1023 C C . THR A 1 138 ? 9.041 -34.639 -5.950 1.00 36.34 138 THR A C 1
ATOM 1025 O O . THR A 1 138 ? 8.160 -33.825 -6.227 1.00 36.34 138 THR A O 1
ATOM 1028 N N . THR A 1 139 ? 10.282 -34.546 -6.424 1.00 34.53 139 THR A N 1
ATOM 1029 C CA . THR A 1 139 ? 10.755 -33.591 -7.431 1.00 34.53 139 THR A CA 1
ATOM 1030 C C . THR A 1 139 ? 10.058 -33.837 -8.771 1.00 34.53 139 THR A C 1
ATOM 1032 O O . THR A 1 139 ? 10.318 -34.836 -9.439 1.00 34.53 139 THR A O 1
ATOM 1035 N N . VAL A 1 140 ? 9.188 -32.916 -9.189 1.00 39.28 140 VAL A N 1
ATOM 1036 C CA . VAL A 1 140 ? 8.586 -32.907 -10.531 1.00 39.28 140 VAL A CA 1
ATOM 1037 C C . VAL A 1 140 ? 9.424 -32.007 -11.439 1.00 39.28 140 VAL A C 1
ATOM 1039 O O . VAL A 1 140 ? 9.599 -30.821 -11.168 1.00 39.28 140 VAL A O 1
ATOM 1042 N N . ALA A 1 141 ? 9.965 -32.586 -12.510 1.00 37.81 141 ALA A N 1
ATOM 1043 C CA . ALA A 1 141 ? 10.741 -31.876 -13.521 1.00 37.81 141 ALA A CA 1
ATOM 1044 C C . ALA A 1 141 ? 9.849 -30.937 -14.366 1.00 37.81 141 ALA A C 1
ATOM 1046 O O . ALA A 1 141 ? 8.729 -31.316 -14.718 1.00 37.81 141 ALA A O 1
ATOM 1047 N N . PRO A 1 142 ? 10.328 -29.739 -14.749 1.00 38.91 142 PRO A N 1
ATOM 1048 C CA . PRO A 1 142 ? 9.558 -28.821 -15.579 1.00 38.91 142 PRO A CA 1
ATOM 1049 C C . PRO A 1 142 ? 9.563 -29.271 -17.047 1.00 38.91 142 PRO A C 1
ATOM 1051 O O . PRO A 1 142 ? 10.597 -29.287 -17.717 1.00 38.91 142 PRO A O 1
ATOM 1054 N N . THR A 1 143 ? 8.383 -29.616 -17.562 1.00 36.97 143 THR A N 1
ATOM 1055 C CA . THR A 1 143 ? 8.135 -29.853 -18.989 1.00 36.97 143 THR A CA 1
ATOM 1056 C C . THR A 1 143 ? 8.156 -28.520 -19.738 1.00 36.97 143 THR A C 1
ATOM 1058 O O . THR A 1 143 ? 7.321 -27.650 -19.500 1.00 36.97 143 THR A O 1
ATOM 1061 N N . GLN A 1 144 ? 9.114 -28.347 -20.649 1.00 37.50 144 GLN A N 1
ATOM 1062 C CA . GLN A 1 144 ? 9.190 -27.180 -21.527 1.00 37.50 144 GLN A CA 1
ATOM 1063 C C . GLN A 1 144 ? 8.178 -27.334 -22.670 1.00 37.50 144 GLN A C 1
ATOM 1065 O O . GLN A 1 144 ? 8.373 -28.146 -23.572 1.00 37.50 144 GLN A O 1
ATOM 1070 N N . SER A 1 145 ? 7.086 -26.565 -22.634 1.00 40.66 145 SER A N 1
ATOM 1071 C CA . SER A 1 145 ? 6.155 -26.449 -23.758 1.00 40.66 145 SER A CA 1
ATOM 1072 C C . SER A 1 145 ? 6.624 -25.355 -24.717 1.00 40.66 145 SER A C 1
ATOM 1074 O O . SER A 1 145 ? 6.621 -24.170 -24.377 1.00 40.66 145 SER A O 1
ATOM 1076 N N . THR A 1 146 ? 7.005 -25.750 -25.924 1.00 50.97 146 THR A N 1
ATOM 1077 C CA . THR A 1 146 ? 7.298 -24.867 -27.052 1.00 50.97 146 THR A CA 1
ATOM 1078 C C . THR A 1 146 ? 6.026 -24.598 -27.860 1.00 50.97 146 THR A C 1
ATOM 1080 O O . THR A 1 146 ? 5.291 -25.517 -28.203 1.00 50.97 146 THR A O 1
ATOM 1083 N N . GLY A 1 147 ? 5.794 -23.330 -28.213 1.00 50.19 147 GLY A N 1
ATOM 1084 C CA . GLY A 1 147 ? 4.944 -22.965 -29.352 1.00 50.19 147 GLY A CA 1
ATOM 1085 C C . GLY A 1 147 ? 3.611 -22.299 -29.012 1.00 50.19 147 GLY A C 1
ATOM 1086 O O . GLY A 1 147 ? 2.595 -22.957 -28.822 1.00 50.19 147 GLY A O 1
ATOM 1087 N N . GLY A 1 148 ? 3.596 -20.965 -29.049 1.00 43.31 148 GLY A N 1
ATOM 1088 C CA . GLY A 1 148 ? 2.362 -20.186 -29.123 1.00 43.31 148 GLY A CA 1
ATOM 1089 C C . GLY A 1 148 ? 2.596 -18.713 -28.822 1.00 43.31 148 GLY A C 1
ATOM 1090 O O . GLY A 1 148 ? 2.610 -18.326 -27.660 1.00 43.31 148 GLY A O 1
ATOM 1091 N N . SER A 1 149 ? 2.773 -17.904 -29.871 1.00 54.75 149 SER A N 1
ATOM 1092 C CA . SER A 1 149 ? 2.846 -16.439 -29.813 1.00 54.75 149 SER A CA 1
ATOM 1093 C C . SER A 1 149 ? 1.592 -15.868 -29.136 1.00 54.75 149 SER A C 1
ATOM 1095 O O . SER A 1 149 ? 0.554 -15.655 -29.761 1.00 54.75 149 SER A O 1
ATOM 1097 N N . ARG A 1 150 ? 1.671 -15.685 -27.818 1.00 46.47 150 ARG A N 1
ATOM 1098 C CA . ARG A 1 150 ? 0.730 -14.931 -26.993 1.00 46.47 150 ARG A CA 1
ATOM 1099 C C . ARG A 1 150 ? 1.468 -13.671 -26.574 1.00 46.47 150 ARG A C 1
ATOM 1101 O O . ARG A 1 150 ? 2.596 -13.769 -26.100 1.00 46.47 150 ARG A O 1
ATOM 1108 N N . GLY A 1 151 ? 0.849 -12.517 -26.837 1.00 54.56 151 GLY A N 1
ATOM 1109 C CA . GLY A 1 151 ? 1.441 -11.188 -26.665 1.00 54.56 151 GLY A CA 1
ATOM 1110 C C . GLY A 1 151 ? 2.253 -11.094 -25.381 1.00 54.56 151 GLY A C 1
ATOM 1111 O O . GLY A 1 151 ? 1.795 -11.601 -24.362 1.00 54.56 151 GLY A O 1
ATOM 1112 N N . ALA A 1 152 ? 3.450 -10.512 -25.494 1.00 63.03 152 ALA A N 1
ATOM 1113 C CA . ALA A 1 152 ? 4.544 -10.502 -24.524 1.00 63.03 152 ALA A CA 1
ATOM 1114 C C . ALA A 1 152 ? 4.110 -10.086 -23.105 1.00 63.03 152 ALA A C 1
ATOM 1116 O O . ALA A 1 152 ? 4.359 -8.975 -22.643 1.00 63.03 152 ALA A O 1
ATOM 1117 N N . GLY A 1 153 ? 3.424 -10.991 -22.414 1.00 64.50 153 GLY A N 1
ATOM 1118 C CA . GLY A 1 153 ? 3.135 -10.905 -21.003 1.00 64.50 153 GLY A CA 1
ATOM 1119 C C . GLY A 1 153 ? 4.420 -11.257 -20.290 1.00 64.50 153 GLY A C 1
ATOM 1120 O O . GLY A 1 153 ? 4.869 -12.400 -20.330 1.00 64.50 153 GLY A O 1
ATOM 1121 N N . THR A 1 154 ? 5.035 -10.258 -19.682 1.00 80.25 154 THR A N 1
ATOM 1122 C CA . THR A 1 154 ? 6.122 -10.460 -18.734 1.00 80.25 154 THR A CA 1
ATOM 1123 C C . THR A 1 154 ? 5.668 -11.415 -17.632 1.00 80.25 154 THR A C 1
ATOM 1125 O O . THR A 1 154 ? 4.526 -11.364 -17.165 1.00 80.25 154 THR A O 1
ATOM 1128 N N . SER A 1 155 ? 6.558 -12.321 -17.232 1.00 87.00 155 SER A N 1
ATOM 1129 C CA . SER A 1 155 ? 6.312 -13.218 -16.107 1.00 87.00 155 SER A CA 1
ATOM 1130 C C . SER A 1 155 ? 6.042 -12.415 -14.825 1.00 87.00 155 SER A C 1
ATOM 1132 O O . SER A 1 155 ? 6.633 -11.343 -14.648 1.00 87.00 155 SER A O 1
ATOM 1134 N N . PRO A 1 156 ? 5.199 -12.919 -13.906 1.00 93.12 156 PRO A N 1
ATOM 1135 C CA . PRO A 1 156 ? 5.009 -12.288 -12.608 1.00 93.12 156 PRO A CA 1
ATOM 1136 C C . PRO A 1 156 ? 6.337 -12.112 -11.864 1.00 93.12 156 PRO A C 1
ATOM 1138 O O . PRO A 1 156 ? 7.186 -13.002 -11.885 1.00 93.12 156 PRO A O 1
ATOM 1141 N N . VAL A 1 157 ? 6.498 -10.981 -11.177 1.00 92.81 157 VAL A N 1
ATOM 1142 C CA . VAL A 1 157 ? 7.650 -10.714 -10.304 1.00 92.81 157 VAL A CA 1
ATOM 1143 C C . VAL A 1 157 ? 7.196 -10.840 -8.854 1.00 92.81 157 VAL A C 1
ATOM 1145 O O . VAL A 1 157 ? 6.394 -10.034 -8.375 1.00 92.81 157 VAL A O 1
ATOM 1148 N N . GLU A 1 158 ? 7.685 -11.866 -8.161 1.00 94.38 158 GLU A N 1
ATOM 1149 C CA . GLU A 1 158 ? 7.392 -12.136 -6.750 1.00 94.38 158 GLU A CA 1
ATOM 1150 C C . GLU A 1 158 ? 8.544 -11.653 -5.859 1.00 94.38 158 GLU A C 1
ATOM 1152 O O . GLU A 1 158 ? 9.706 -11.986 -6.080 1.00 94.38 158 GLU A O 1
ATOM 1157 N N . MET A 1 159 ? 8.214 -10.863 -4.837 1.00 93.75 159 MET A N 1
ATOM 1158 C CA . MET A 1 159 ? 9.142 -10.382 -3.813 1.00 93.75 159 MET A CA 1
ATOM 1159 C C . MET A 1 159 ? 8.712 -10.963 -2.462 1.00 93.75 159 MET A C 1
ATOM 1161 O O . MET A 1 159 ? 7.664 -10.587 -1.935 1.00 93.75 159 MET A O 1
ATOM 1165 N N . VAL A 1 160 ? 9.501 -11.887 -1.910 1.00 93.44 160 VAL A N 1
ATOM 1166 C CA . VAL A 1 160 ? 9.197 -12.615 -0.663 1.00 93.44 160 VAL A CA 1
ATOM 1167 C C . VAL A 1 160 ? 9.977 -12.007 0.507 1.00 93.44 160 VAL A C 1
ATOM 1169 O O . VAL A 1 160 ? 11.167 -11.736 0.377 1.00 93.44 160 VAL A O 1
ATOM 1172 N N . CYS A 1 161 ? 9.336 -11.823 1.665 1.00 88.75 161 CYS A N 1
ATOM 1173 C CA . CYS A 1 161 ? 9.945 -11.199 2.852 1.00 88.75 161 CYS A CA 1
ATOM 1174 C C . CYS A 1 161 ? 10.952 -12.090 3.616 1.00 88.75 161 CYS A C 1
ATOM 1176 O O . CYS A 1 161 ? 11.574 -11.652 4.586 1.00 88.75 161 CYS A O 1
ATOM 1178 N N . GLY A 1 162 ? 11.094 -13.358 3.223 1.00 87.81 162 GLY A N 1
ATOM 1179 C CA . GLY A 1 162 ? 11.946 -14.340 3.899 1.00 87.81 162 GLY A CA 1
ATOM 1180 C C . GLY A 1 162 ? 11.533 -14.619 5.352 1.00 87.81 162 GLY A C 1
ATOM 1181 O O . GLY A 1 162 ? 10.369 -14.484 5.725 1.00 87.81 162 GLY A O 1
ATOM 1182 N N . SER A 1 163 ? 12.504 -14.995 6.191 1.00 86.81 163 SER A N 1
ATOM 1183 C CA . SER A 1 163 ? 12.325 -15.311 7.623 1.00 86.81 163 SER A CA 1
ATOM 1184 C C . SER A 1 163 ? 11.980 -14.105 8.505 1.00 86.81 163 SER A C 1
ATOM 1186 O O . SER A 1 163 ? 11.789 -14.255 9.710 1.00 86.81 163 SER A O 1
ATOM 1188 N N . HIS A 1 164 ? 11.924 -12.906 7.928 1.00 83.69 164 HIS A N 1
ATOM 1189 C CA . HIS A 1 164 ? 11.773 -11.647 8.652 1.00 83.69 164 HIS A CA 1
ATOM 1190 C C . HIS A 1 164 ? 10.657 -10.796 8.053 1.00 83.69 164 HIS A C 1
ATOM 1192 O O . HIS A 1 164 ? 10.811 -9.597 7.834 1.00 83.69 164 HIS A O 1
ATOM 1198 N N . ALA A 1 165 ? 9.534 -11.448 7.765 1.00 89.00 165 ALA A N 1
ATOM 1199 C CA . ALA A 1 165 ? 8.301 -10.790 7.376 1.00 89.00 165 ALA A CA 1
ATOM 1200 C C . ALA A 1 165 ? 7.863 -9.764 8.440 1.00 89.00 165 ALA A C 1
ATOM 1202 O O . ALA A 1 165 ? 7.797 -10.115 9.622 1.00 89.00 165 ALA A O 1
ATOM 1203 N N . PRO A 1 166 ? 7.579 -8.503 8.060 1.00 90.00 166 PRO A N 1
ATOM 1204 C CA . PRO A 1 166 ? 7.143 -7.501 9.017 1.00 90.00 166 PRO A CA 1
ATOM 1205 C C . PRO A 1 166 ? 5.709 -7.787 9.474 1.00 90.00 166 PRO A C 1
ATOM 1207 O O . PRO A 1 166 ? 4.839 -8.145 8.672 1.00 90.00 166 PRO A O 1
ATOM 1210 N N . LEU A 1 167 ? 5.471 -7.598 10.771 1.00 91.94 167 LEU A N 1
ATOM 1211 C CA . LEU A 1 167 ? 4.128 -7.462 11.324 1.00 91.94 167 LEU A CA 1
ATOM 1212 C C . LEU A 1 167 ? 3.650 -6.034 11.065 1.00 91.94 167 LEU A C 1
ATOM 1214 O O . LEU A 1 167 ? 4.400 -5.090 11.297 1.00 91.94 167 LEU A O 1
ATOM 1218 N N . VAL A 1 168 ? 2.427 -5.893 10.568 1.00 92.75 168 VAL A N 1
ATOM 1219 C CA . VAL A 1 168 ? 1.835 -4.609 10.187 1.00 92.75 168 VAL A CA 1
ATOM 1220 C C . VAL A 1 168 ? 0.436 -4.471 10.785 1.00 92.75 168 VAL A C 1
ATOM 1222 O O . VAL A 1 168 ? -0.320 -5.444 10.833 1.00 92.75 168 VAL A O 1
ATOM 1225 N N . SER A 1 169 ? 0.073 -3.269 11.232 1.00 92.62 169 SER A N 1
ATOM 1226 C CA . SER A 1 169 ? -1.271 -2.928 11.715 1.00 92.62 169 SER A CA 1
ATOM 1227 C C . SER A 1 169 ? -1.630 -1.487 11.326 1.00 92.62 169 SER A C 1
ATOM 1229 O O . SER A 1 169 ? -0.763 -0.682 11.013 1.00 92.62 169 SER A O 1
ATOM 1231 N N . GLY A 1 170 ? -2.922 -1.160 11.280 1.00 92.88 170 GLY A N 1
ATOM 1232 C CA . GLY A 1 170 ? -3.394 0.177 10.904 1.00 92.88 170 GLY A CA 1
ATOM 1233 C C . GLY A 1 170 ? -3.125 0.541 9.440 1.00 92.88 170 GLY A C 1
ATOM 1234 O O . GLY A 1 170 ? -3.402 -0.263 8.545 1.00 92.88 170 GLY A O 1
ATOM 1235 N N . ASP A 1 171 ? -2.636 1.763 9.218 1.00 93.75 171 ASP A N 1
ATOM 1236 C CA . ASP A 1 171 ? -2.374 2.372 7.911 1.00 93.75 171 ASP A CA 1
ATOM 1237 C C . ASP A 1 171 ? -0.967 2.047 7.396 1.00 93.75 171 ASP A C 1
ATOM 1239 O O . ASP A 1 171 ? 0.047 2.463 7.958 1.00 93.75 171 ASP A O 1
ATOM 1243 N N . ILE A 1 172 ? -0.911 1.339 6.271 1.00 94.62 172 ILE A N 1
ATOM 1244 C CA . ILE A 1 172 ? 0.315 0.821 5.674 1.00 94.62 172 ILE A CA 1
ATOM 1245 C C . ILE A 1 172 ? 0.496 1.392 4.280 1.00 94.62 172 ILE A C 1
ATOM 1247 O O . ILE A 1 172 ? -0.378 1.281 3.417 1.00 94.62 172 ILE A O 1
ATOM 1251 N N . LYS A 1 173 ? 1.682 1.931 4.025 1.00 95.62 173 LYS A N 1
ATOM 1252 C CA . LYS A 1 173 ? 2.136 2.315 2.698 1.00 95.62 173 LYS A CA 1
ATOM 1253 C C . LYS A 1 173 ? 3.158 1.306 2.195 1.00 95.62 173 LYS A C 1
ATOM 1255 O O . LYS A 1 173 ? 4.143 0.998 2.862 1.00 95.62 173 LYS A O 1
ATOM 1260 N N . VAL A 1 174 ? 2.952 0.843 0.969 1.00 95.69 174 VAL A N 1
ATOM 1261 C CA . VAL A 1 174 ? 3.902 -0.013 0.256 1.00 95.69 174 VAL A CA 1
ATOM 1262 C C . VAL A 1 174 ? 4.416 0.740 -0.959 1.00 95.69 174 VAL A C 1
ATOM 1264 O O . VAL A 1 174 ? 3.639 1.239 -1.773 1.00 95.69 174 VAL A O 1
ATOM 1267 N N . THR A 1 175 ? 5.736 0.810 -1.090 1.00 95.62 175 THR A N 1
ATOM 1268 C CA . THR A 1 175 ? 6.424 1.403 -2.240 1.00 95.62 175 THR A CA 1
ATOM 1269 C C . THR A 1 175 ? 7.185 0.308 -2.970 1.00 95.62 175 THR A C 1
ATOM 1271 O O . THR A 1 175 ? 8.077 -0.297 -2.390 1.00 95.62 175 THR A O 1
ATOM 1274 N N . VAL A 1 176 ? 6.883 0.080 -4.247 1.00 94.81 176 VAL A N 1
ATOM 1275 C 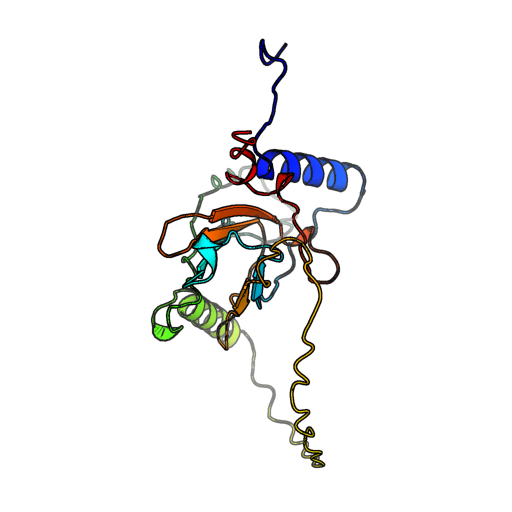CA . VAL A 1 176 ? 7.602 -0.880 -5.096 1.00 94.81 176 VAL A CA 1
ATOM 1276 C C . VAL A 1 176 ? 8.533 -0.126 -6.041 1.00 94.81 176 VAL A C 1
ATOM 1278 O O . VAL A 1 176 ? 8.123 0.818 -6.721 1.00 94.81 176 VAL A O 1
ATOM 1281 N N . SER A 1 177 ? 9.795 -0.536 -6.081 1.00 94.12 177 SER A N 1
ATOM 1282 C CA . SER A 1 177 ? 10.870 0.077 -6.862 1.00 94.12 177 SER A CA 1
ATOM 1283 C C . SER A 1 177 ? 11.715 -0.987 -7.564 1.00 94.12 177 SER A C 1
ATOM 1285 O O . SER A 1 177 ? 11.633 -2.169 -7.260 1.00 94.12 177 SER A O 1
ATOM 1287 N N . CYS A 1 178 ? 12.542 -0.563 -8.510 1.00 92.44 178 CYS A N 1
ATOM 1288 C CA . CYS A 1 178 ? 13.585 -1.374 -9.138 1.00 92.44 178 CYS A CA 1
ATOM 1289 C C . CYS A 1 178 ? 14.842 -0.512 -9.342 1.00 92.44 178 CYS A C 1
ATOM 1291 O O . CYS A 1 178 ? 14.855 0.667 -8.975 1.00 92.44 178 CYS A O 1
ATOM 1293 N N . GLY A 1 179 ? 15.882 -1.060 -9.980 1.00 88.25 179 GLY A N 1
ATOM 1294 C CA . GLY A 1 179 ? 17.110 -0.315 -10.293 1.00 88.25 179 GLY A CA 1
ATOM 1295 C C . GLY A 1 179 ? 16.893 0.970 -11.110 1.00 88.25 179 GLY A C 1
ATOM 1296 O O . GLY A 1 179 ? 17.680 1.904 -10.999 1.00 88.25 179 GLY A O 1
ATOM 1297 N N . LYS A 1 180 ? 15.799 1.061 -11.877 1.00 87.50 180 LYS A N 1
ATOM 1298 C CA . LYS A 1 180 ? 15.437 2.238 -12.692 1.00 87.50 180 LYS A CA 1
ATOM 1299 C C . LYS A 1 180 ? 14.534 3.245 -11.967 1.00 87.50 180 LYS A C 1
ATOM 1301 O O . LYS A 1 180 ? 14.177 4.272 -12.538 1.00 87.50 180 LYS A O 1
ATOM 1306 N N . GLY A 1 181 ? 14.165 2.970 -10.716 1.00 89.69 181 GLY A N 1
ATOM 1307 C CA . GLY A 1 181 ? 13.370 3.860 -9.875 1.00 89.69 181 GLY A CA 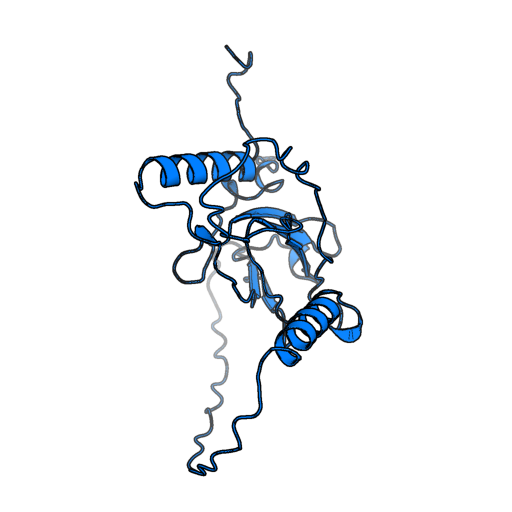1
ATOM 1308 C C . GLY A 1 181 ? 12.051 3.253 -9.397 1.00 89.69 181 GLY A C 1
ATOM 1309 O O . GLY A 1 181 ? 11.831 2.043 -9.433 1.00 89.69 181 GLY A O 1
ATOM 1310 N N . LYS A 1 182 ? 11.173 4.126 -8.897 1.00 92.69 182 LYS A N 1
ATOM 1311 C CA . LYS A 1 182 ? 9.884 3.757 -8.296 1.00 92.69 182 LYS A CA 1
ATOM 1312 C C . LYS A 1 182 ? 8.859 3.356 -9.357 1.00 92.69 182 LYS A C 1
ATOM 1314 O O . LYS A 1 182 ? 8.505 4.197 -10.186 1.00 92.69 182 LYS A O 1
ATOM 1319 N N . ILE A 1 183 ? 8.329 2.140 -9.232 1.00 92.81 183 ILE A N 1
ATOM 1320 C CA . ILE A 1 183 ? 7.277 1.567 -10.084 1.00 92.81 183 ILE A CA 1
ATOM 1321 C C . ILE A 1 183 ? 5.916 2.122 -9.672 1.00 92.81 183 ILE A C 1
ATOM 1323 O O . ILE A 1 183 ? 5.242 2.803 -10.441 1.00 92.81 183 ILE A O 1
ATOM 1327 N N . CYS A 1 184 ? 5.523 1.861 -8.428 1.00 95.31 184 CYS A N 1
ATOM 1328 C CA . CYS A 1 184 ? 4.238 2.270 -7.885 1.00 95.31 184 CYS A CA 1
ATOM 1329 C C . CYS A 1 184 ? 4.304 2.391 -6.365 1.00 95.31 184 CYS A C 1
ATOM 1331 O O . CYS A 1 184 ? 5.204 1.862 -5.710 1.00 95.31 184 CYS A O 1
ATOM 1333 N N . ASP A 1 185 ? 3.316 3.062 -5.803 1.00 95.88 185 ASP A N 1
ATOM 1334 C CA . ASP A 1 185 ? 2.994 3.007 -4.386 1.00 95.88 185 ASP A CA 1
ATOM 1335 C C . ASP A 1 185 ? 1.493 2.856 -4.180 1.00 95.88 185 ASP A C 1
ATOM 1337 O O . ASP A 1 185 ? 0.688 3.073 -5.086 1.00 95.88 185 ASP A O 1
ATOM 1341 N N . PHE A 1 186 ? 1.119 2.424 -2.986 1.00 97.19 186 PHE A N 1
ATOM 1342 C CA . PHE A 1 186 ? -0.268 2.379 -2.559 1.00 97.19 186 PHE A CA 1
ATOM 1343 C C . PHE A 1 186 ? -0.350 2.367 -1.035 1.00 97.19 186 PHE A C 1
ATOM 1345 O O . PHE A 1 186 ? 0.565 1.905 -0.353 1.00 97.19 186 PHE A O 1
ATOM 1352 N N . TRP A 1 187 ? -1.476 2.853 -0.522 1.00 97.19 187 TRP A N 1
ATOM 1353 C CA . TRP A 1 187 ? -1.802 2.852 0.901 1.00 97.19 187 TRP A CA 1
ATOM 1354 C C . TRP A 1 187 ? -2.989 1.948 1.197 1.00 97.19 187 TRP A C 1
ATOM 1356 O O . TRP A 1 187 ? -3.982 1.979 0.475 1.00 97.19 187 TRP A O 1
ATOM 1366 N N . PHE A 1 188 ? -2.961 1.180 2.270 1.00 97.31 188 PHE A N 1
ATOM 1367 C CA . PHE A 1 188 ? -4.118 0.406 2.702 1.00 97.31 188 PHE A CA 1
ATOM 1368 C C . PHE A 1 188 ? -4.214 0.393 4.218 1.00 97.31 188 PHE A C 1
ATOM 1370 O O . PHE A 1 188 ? -3.224 0.595 4.905 1.00 97.31 188 PHE A O 1
ATOM 1377 N N . HIS A 1 189 ? -5.409 0.112 4.727 1.00 95.56 189 HIS A N 1
ATOM 1378 C CA . HIS A 1 189 ? -5.632 -0.071 6.148 1.00 95.56 189 HIS A CA 1
ATOM 1379 C C . HIS A 1 189 ? -5.936 -1.550 6.418 1.00 95.56 189 HIS A C 1
ATOM 1381 O O . HIS A 1 189 ? -6.778 -2.149 5.741 1.00 95.56 189 HIS A O 1
ATOM 1387 N N . THR A 1 190 ? -5.252 -2.151 7.390 1.00 95.44 190 THR A N 1
ATOM 1388 C CA . THR A 1 190 ? -5.298 -3.601 7.681 1.00 95.44 190 THR A CA 1
ATOM 1389 C C . THR A 1 190 ? -6.701 -4.127 8.007 1.00 95.44 190 THR A C 1
ATOM 1391 O O . THR A 1 190 ? -7.025 -5.250 7.633 1.00 95.44 190 THR A O 1
ATOM 1394 N N . ALA A 1 191 ? -7.581 -3.311 8.601 1.00 94.06 191 ALA A N 1
ATOM 1395 C CA . ALA A 1 191 ? -8.969 -3.708 8.903 1.00 94.06 191 ALA A CA 1
ATOM 1396 C C . ALA A 1 191 ? -9.845 -4.012 7.668 1.00 94.06 191 ALA A C 1
ATOM 1398 O O . ALA A 1 191 ? -10.889 -4.654 7.796 1.00 94.06 191 ALA A O 1
ATOM 1399 N N . PHE A 1 192 ? -9.429 -3.569 6.477 1.00 95.12 192 PHE A N 1
ATOM 1400 C CA . PHE A 1 192 ? -10.157 -3.793 5.221 1.00 95.12 192 PHE A CA 1
ATOM 1401 C C . PHE A 1 192 ? -9.571 -4.938 4.392 1.00 95.12 192 PHE A C 1
ATOM 1403 O O . PHE A 1 192 ? -10.031 -5.204 3.282 1.00 95.12 192 PHE A O 1
ATOM 1410 N N . ILE A 1 193 ? -8.560 -5.633 4.914 1.00 96.31 193 ILE A N 1
ATOM 1411 C CA . ILE A 1 193 ? -8.003 -6.811 4.259 1.00 96.31 193 ILE A CA 1
ATOM 1412 C C . ILE A 1 193 ? -8.917 -8.001 4.534 1.00 96.31 193 ILE A C 1
ATOM 1414 O O . ILE A 1 193 ? -9.186 -8.351 5.683 1.00 96.31 193 ILE A O 1
ATOM 1418 N N . ARG A 1 194 ? -9.402 -8.620 3.459 1.00 93.50 194 ARG A N 1
ATOM 1419 C CA . ARG A 1 194 ? -10.211 -9.841 3.499 1.00 93.50 194 ARG A CA 1
ATOM 1420 C C . ARG A 1 194 ? -9.363 -11.008 3.002 1.00 93.50 194 ARG A C 1
ATOM 1422 O O . ARG A 1 194 ? -8.518 -10.829 2.124 1.00 93.50 194 ARG A O 1
ATOM 1429 N N . ASP A 1 195 ? -9.536 -12.171 3.622 1.00 95.75 195 ASP A N 1
ATOM 1430 C CA . ASP A 1 195 ? -8.883 -13.430 3.229 1.00 95.75 195 ASP A CA 1
ATOM 1431 C C . ASP A 1 195 ? -7.343 -13.372 3.174 1.00 95.75 195 ASP A C 1
ATOM 1433 O O . ASP A 1 195 ? -6.699 -14.141 2.464 1.00 95.75 195 ASP A O 1
ATOM 1437 N N . GLY A 1 196 ? -6.735 -12.427 3.902 1.00 96.12 196 GLY A N 1
ATOM 1438 C CA . GLY A 1 196 ? -5.283 -12.240 3.947 1.00 96.12 196 GLY A CA 1
ATOM 1439 C C . GLY A 1 196 ? -4.645 -11.765 2.635 1.00 96.12 196 GLY A C 1
ATOM 1440 O O . GLY A 1 196 ? -3.421 -11.804 2.516 1.00 96.12 196 GLY A O 1
ATOM 1441 N N . VAL A 1 197 ? -5.428 -11.319 1.642 1.00 96.94 197 VAL A N 1
ATOM 1442 C CA . VAL A 1 197 ? -4.905 -10.926 0.323 1.00 96.94 197 VAL A CA 1
ATOM 1443 C C . VAL A 1 197 ? -5.467 -9.576 -0.119 1.00 96.94 197 VAL A C 1
ATOM 1445 O O . VAL A 1 197 ? -6.670 -9.404 -0.283 1.00 96.94 197 VAL A O 1
ATOM 1448 N N . LEU A 1 198 ? -4.574 -8.630 -0.424 1.00 97.62 198 LEU A N 1
ATOM 1449 C CA . LEU A 1 198 ? -4.919 -7.377 -1.097 1.00 97.62 198 LEU A CA 1
ATOM 1450 C C . LEU A 1 198 ? -4.620 -7.478 -2.596 1.00 97.62 198 LEU A C 1
ATOM 1452 O O . LEU A 1 198 ? -3.473 -7.680 -2.990 1.00 97.62 198 LEU A O 1
ATOM 1456 N N . ARG A 1 199 ? -5.635 -7.290 -3.447 1.00 97.56 199 ARG A N 1
ATOM 1457 C CA . ARG A 1 199 ? -5.472 -7.241 -4.910 1.00 97.56 199 ARG A CA 1
ATOM 1458 C C . ARG A 1 199 ? -5.771 -5.839 -5.419 1.00 97.56 199 ARG A C 1
ATOM 1460 O O . ARG A 1 199 ? -6.890 -5.357 -5.280 1.00 97.56 199 ARG A O 1
ATOM 1467 N N . LEU A 1 200 ? -4.782 -5.201 -6.040 1.00 97.00 200 LEU A N 1
ATOM 1468 C CA . LEU A 1 200 ? -4.924 -3.874 -6.634 1.00 97.00 200 LEU A CA 1
ATOM 1469 C C . LEU A 1 200 ? -4.685 -3.948 -8.140 1.00 97.00 200 LEU A C 1
ATOM 1471 O O . LEU A 1 200 ? -3.673 -4.474 -8.596 1.00 97.00 200 LEU A O 1
ATOM 1475 N N . GLN A 1 201 ? -5.622 -3.408 -8.914 1.00 95.94 201 GLN A N 1
ATOM 1476 C CA . GLN A 1 201 ? -5.443 -3.212 -10.352 1.00 95.94 201 GLN A CA 1
ATOM 1477 C C . GLN A 1 201 ? -4.632 -1.937 -10.621 1.00 95.94 201 GLN A C 1
ATOM 1479 O O . GLN A 1 201 ? -4.559 -1.059 -9.762 1.00 95.94 201 GLN A O 1
ATOM 1484 N N . LYS A 1 202 ? -4.079 -1.787 -11.835 1.00 93.75 202 LYS A N 1
ATOM 1485 C CA . LYS A 1 202 ? -3.301 -0.596 -12.236 1.00 93.75 202 LYS A CA 1
ATOM 1486 C C . LYS A 1 202 ? -3.990 0.743 -11.887 1.00 93.75 202 LYS A C 1
ATOM 1488 O O . LYS A 1 202 ? -3.299 1.589 -11.329 1.00 93.75 202 LYS A O 1
ATOM 1493 N N . PRO A 1 203 ? -5.314 0.936 -12.099 1.00 95.38 203 PRO A N 1
ATOM 1494 C CA . PRO A 1 203 ? -6.015 2.175 -11.730 1.00 95.38 203 PRO A CA 1
ATOM 1495 C C . PRO A 1 203 ? -6.071 2.468 -10.222 1.00 95.38 203 PRO A C 1
ATOM 1497 O O . PRO A 1 203 ? -6.382 3.584 -9.818 1.00 95.38 203 PRO A O 1
ATOM 1500 N N . ALA A 1 204 ? -5.806 1.464 -9.384 1.00 95.88 204 ALA A N 1
ATOM 1501 C CA . ALA A 1 204 ? -5.793 1.588 -7.932 1.00 95.88 204 ALA A CA 1
ATOM 1502 C C . ALA A 1 204 ? -4.386 1.882 -7.371 1.00 95.88 204 ALA A C 1
ATOM 1504 O O . ALA A 1 204 ? -4.239 2.066 -6.163 1.00 95.88 204 ALA A O 1
ATOM 1505 N N . LEU A 1 205 ? -3.351 1.899 -8.215 1.00 95.69 205 LEU A N 1
ATOM 1506 C CA . LEU A 1 205 ? -1.969 2.156 -7.816 1.00 95.69 205 LEU A CA 1
ATOM 1507 C C . LEU A 1 205 ? -1.626 3.637 -8.002 1.00 95.69 205 LEU A C 1
ATOM 1509 O O . LEU A 1 205 ? -1.828 4.211 -9.078 1.00 95.69 205 LEU A O 1
ATOM 1513 N N . ASP A 1 206 ? -1.051 4.255 -6.975 1.00 93.56 206 ASP A N 1
ATOM 1514 C CA . ASP A 1 206 ? -0.559 5.621 -7.072 1.00 93.56 206 ASP A CA 1
ATOM 1515 C C . ASP A 1 206 ? 0.638 5.665 -8.041 1.00 93.56 206 ASP A C 1
ATOM 1517 O O . ASP A 1 206 ? 1.396 4.701 -8.196 1.00 93.56 206 ASP A O 1
ATOM 1521 N N . LYS A 1 207 ? 0.779 6.789 -8.756 1.00 82.88 207 LYS A N 1
ATOM 1522 C CA . LYS A 1 207 ? 1.787 7.048 -9.806 1.00 82.88 207 LYS A CA 1
ATOM 1523 C C . LYS A 1 207 ? 1.679 6.175 -11.073 1.00 82.88 207 LYS A C 1
ATOM 1525 O O . LYS A 1 207 ? 1.803 6.734 -12.160 1.00 82.88 207 LYS A O 1
ATOM 1530 N N . ALA A 1 208 ? 1.345 4.886 -10.978 1.00 79.50 208 ALA A N 1
ATOM 1531 C CA . ALA A 1 208 ? 1.186 3.986 -12.131 1.00 79.50 208 ALA A CA 1
ATOM 1532 C C . ALA A 1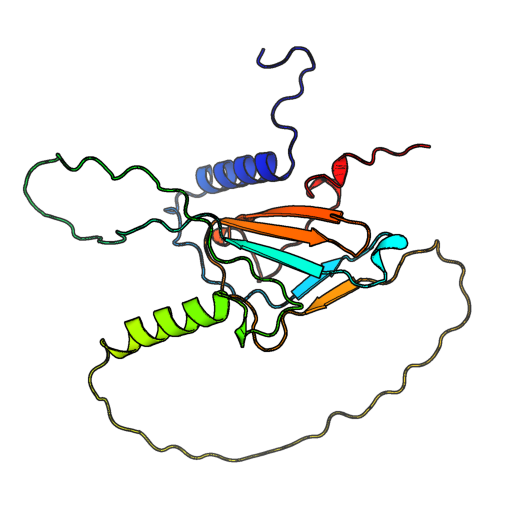 208 ? 0.016 4.377 -13.056 1.00 79.50 208 ALA A C 1
ATOM 1534 O O . ALA A 1 208 ? 0.020 4.070 -14.247 1.00 79.50 208 ALA A O 1
ATOM 1535 N N . CYS A 1 209 ? -0.973 5.104 -12.527 1.00 62.06 209 CYS A N 1
ATOM 1536 C CA . CYS A 1 209 ? -2.096 5.642 -13.298 1.00 62.06 209 CYS A CA 1
ATOM 1537 C C . CYS A 1 209 ? -1.725 6.798 -14.240 1.00 62.06 209 CYS A C 1
ATOM 1539 O O . CYS A 1 209 ? -2.544 7.175 -15.074 1.00 62.06 209 CYS A O 1
ATOM 1541 N N . LYS A 1 210 ? -0.540 7.409 -14.085 1.00 65.00 210 LYS A N 1
ATOM 1542 C CA . LYS A 1 210 ? -0.142 8.580 -14.885 1.00 65.00 210 LYS A CA 1
ATOM 1543 C C . LYS A 1 210 ? 0.483 8.221 -16.230 1.00 65.00 210 LYS A C 1
ATOM 1545 O O . LYS A 1 210 ? 0.589 9.100 -17.078 1.00 65.00 210 LYS A O 1
ATOM 1550 N N . GLU A 1 211 ? 0.826 6.956 -16.453 1.00 65.12 211 GLU A N 1
ATOM 1551 C CA . GLU A 1 211 ? 1.204 6.451 -17.774 1.00 65.12 211 GLU A CA 1
ATOM 1552 C C . GLU A 1 211 ? -0.060 6.218 -18.611 1.00 65.12 211 GLU A C 1
ATOM 1554 O O . GLU A 1 211 ? -0.463 5.085 -18.889 1.00 65.12 211 GLU A O 1
ATOM 1559 N N . ALA A 1 212 ? -0.745 7.312 -18.944 1.00 54.09 212 ALA A N 1
ATOM 1560 C CA . ALA A 1 212 ? -1.690 7.303 -20.045 1.00 54.09 212 ALA A CA 1
ATOM 1561 C C . ALA A 1 212 ? -0.882 7.076 -21.326 1.00 54.09 212 ALA A C 1
ATOM 1563 O O . ALA A 1 212 ? 0.145 7.723 -21.525 1.00 54.09 212 ALA A O 1
ATOM 1564 N N . LYS A 1 213 ? -1.333 6.108 -22.126 1.00 49.31 213 LYS A N 1
ATOM 1565 C CA . LYS A 1 213 ? -0.711 5.661 -23.371 1.00 49.31 213 LYS A CA 1
ATOM 1566 C C . LYS A 1 213 ? -0.193 6.849 -24.186 1.00 49.31 213 LYS A C 1
ATOM 1568 O O . LYS A 1 213 ? -0.984 7.673 -24.641 1.00 49.31 213 LYS A O 1
ATOM 1573 N N . ALA A 1 214 ? 1.122 6.920 -24.361 1.00 48.59 214 ALA A N 1
ATOM 1574 C CA . ALA A 1 214 ? 1.665 7.474 -25.587 1.00 48.59 214 ALA A CA 1
ATOM 1575 C C . ALA A 1 214 ? 1.394 6.408 -26.658 1.00 48.59 214 ALA A C 1
ATOM 1577 O O . ALA A 1 214 ? 2.199 5.494 -26.823 1.00 48.59 214 ALA A O 1
ATOM 1578 N N . ASP A 1 215 ? 0.187 6.442 -27.226 1.00 43.91 215 ASP A N 1
ATOM 1579 C CA . ASP A 1 215 ? -0.099 5.805 -28.515 1.00 43.91 215 ASP A CA 1
ATOM 1580 C C . ASP A 1 215 ? 0.415 6.736 -29.626 1.00 43.91 215 ASP A C 1
ATOM 1582 O O . ASP A 1 215 ? 0.223 7.971 -29.488 1.00 43.91 215 ASP A O 1
#

InterPro domains:
  IPR014020 Tensin phosphatase, C2 domain [PF10409] (163-212)
  IPR035892 C2 domain superfamily [SSF49562] (164-211)
  IPR051281 Dual-specificity lipid and protein phosphatase [PTHR12305] (1-213)

Foldseek 3Di:
DPDPVPDDDQFLQVVVVVVVVVVVVVDPDPDDFWDWAFAFKDKDQFDPPVQPPAKWKKKKAWADPPDDPPPPPPPDDDDDDDDDPRDTDIDWIDILVDDCVPTCLVVVVVVVVVVVVVPDDDDDDDDDDDDDDDDDDDDDDDDDDDDDPDPDRDHMDMRGSPPRGHTHAAKMKMWMAGPVGTQWIHIDHNNPDDPSDDDDDQSSTGPSVPCDDPD

Secondary structure (DSSP, 8-state):
---TTS----SHHHHHHHHHHHHHHH--S--PPPPPEE--EEEESS--GGGSSS-EEEEEEB----S--------SS-----PPP---PBPP-EETTS-GGG-HHHHHHHHHHHHHHTT----PPPP--------PPP---------------PPPEEEE-GGGPPEE-SEEEEEEEETTEEEEEEEEEGGG--TT-----GGGSBTGGG-----

Radius of gyration: 23.18 Å; chains: 1; bounding box: 43×63×68 Å

Organism: NCBI:txid156174

pLDDT: mean 73.51, std 21.44, range [33.09, 97.62]

Sequence (215 aa):
RRTSNGKGVTIPSQQRYVGYAAELSRVAVPVQIPPMLLLTRVVLVSAPEWAAEGCFFVVEEVHRRAESYALQPTEGGQAGGSAAPLEWQSLPVYDHRKPASSSASAQLLRTAREESADSFGELGPSTASAALGGTDPTTVAPTQSTGGSRGAGTSPVEMVCGSHAPLVSGDIKVTVSCGKGKICDFWFHTAFIRDGVLRLQKPALDKACKEAKAD